Protein AF-0000000084719486 (afdb_homodimer)

Structure (mmCIF, N/CA/C/O backbone):
data_AF-0000000084719486-model_v1
#
loop_
_entity.id
_entity.type
_entity.pdbx_description
1 polymer 'DUF4281 domain-containing protein'
#
loop_
_atom_site.group_PDB
_atom_site.id
_atom_site.type_symbol
_atom_site.label_atom_id
_atom_site.label_alt_id
_atom_site.label_comp_id
_atom_site.label_asym_id
_atom_site.label_entity_id
_atom_site.label_seq_id
_atom_site.pdbx_PDB_ins_code
_atom_site.Cartn_x
_atom_site.Cartn_y
_atom_site.Cartn_z
_atom_site.occupancy
_atom_site.B_iso_or_equiv
_atom_site.auth_seq_id
_atom_site.auth_comp_id
_atom_site.auth_asym_id
_atom_site.auth_atom_id
_atom_site.pdbx_PDB_model_num
ATOM 1 N N . MET A 1 1 ? 9.695 -22.625 11.477 1 81.62 1 MET A N 1
ATOM 2 C CA . MET A 1 1 ? 8.273 -22.297 11.492 1 81.62 1 MET A CA 1
ATOM 3 C C . MET A 1 1 ? 7.691 -22.328 10.086 1 81.62 1 MET A C 1
ATOM 5 O O . MET A 1 1 ? 8.312 -21.828 9.141 1 81.62 1 MET A O 1
ATOM 9 N N . SER A 1 2 ? 6.578 -23 10.023 1 90.75 2 SER A N 1
ATOM 10 C CA . SER A 1 2 ? 5.988 -23.109 8.695 1 90.75 2 SER A CA 1
ATOM 11 C C . SER A 1 2 ? 5.449 -21.766 8.219 1 90.75 2 SER A C 1
ATOM 13 O O . SER A 1 2 ? 5.211 -20.859 9.023 1 90.75 2 SER A O 1
ATOM 15 N N . ASP A 1 3 ? 5.344 -21.578 7.016 1 91.56 3 ASP A N 1
ATOM 16 C CA . ASP A 1 3 ? 4.82 -20.359 6.43 1 91.56 3 ASP A CA 1
ATOM 17 C C . ASP A 1 3 ? 3.391 -20.094 6.891 1 91.56 3 ASP A C 1
ATOM 19 O O . ASP A 1 3 ? 2.992 -18.938 7.07 1 91.56 3 ASP A O 1
ATOM 23 N N . ASP A 1 4 ? 2.67 -21.094 7.137 1 88.44 4 ASP A N 1
ATOM 24 C CA . ASP A 1 4 ? 1.292 -20.938 7.598 1 88.44 4 ASP A CA 1
ATOM 25 C C . ASP A 1 4 ? 1.239 -20.312 8.992 1 88.44 4 ASP A C 1
ATOM 27 O O . ASP A 1 4 ? 0.329 -19.547 9.297 1 88.44 4 ASP A O 1
ATOM 31 N N . VAL A 1 5 ? 2.084 -20.75 9.797 1 89.19 5 VAL A N 1
ATOM 32 C CA . VAL A 1 5 ? 2.137 -20.203 11.148 1 89.19 5 VAL A CA 1
ATOM 33 C C . VAL A 1 5 ? 2.494 -18.719 11.102 1 89.19 5 VAL A C 1
ATOM 35 O O . VAL A 1 5 ? 1.883 -17.906 11.797 1 89.19 5 VAL A O 1
ATOM 38 N N . TRP A 1 6 ? 3.484 -18.344 10.281 1 90.12 6 TRP A N 1
ATOM 39 C CA . TRP A 1 6 ? 3.836 -16.938 10.102 1 90.12 6 TRP A CA 1
ATOM 40 C C . TRP A 1 6 ? 2.627 -16.141 9.641 1 90.12 6 TRP A C 1
ATOM 42 O O . TRP A 1 6 ? 2.373 -15.039 10.156 1 90.12 6 TRP A O 1
ATOM 52 N N . LEU A 1 7 ? 1.919 -16.703 8.734 1 89.75 7 LEU A N 1
ATOM 53 C CA . LEU A 1 7 ? 0.75 -16.016 8.188 1 89.75 7 LEU A CA 1
ATOM 54 C C . LEU A 1 7 ? -0.281 -15.75 9.281 1 89.75 7 LEU A C 1
ATOM 56 O O . LEU A 1 7 ? -0.8 -14.633 9.391 1 89.75 7 LEU A O 1
ATOM 60 N N . ARG A 1 8 ? -0.521 -16.688 10.086 1 89.25 8 ARG A N 1
ATOM 61 C CA . ARG A 1 8 ? -1.51 -16.547 11.148 1 89.25 8 ARG A CA 1
ATOM 62 C C . ARG A 1 8 ? -1.054 -15.523 12.195 1 89.25 8 ARG A C 1
ATOM 64 O O . ARG A 1 8 ? -1.844 -14.695 12.648 1 89.25 8 ARG A O 1
ATOM 71 N N . ILE A 1 9 ? 0.177 -15.562 12.586 1 92 9 ILE A N 1
ATOM 72 C CA . ILE A 1 9 ? 0.725 -14.688 13.617 1 92 9 ILE A CA 1
ATOM 73 C C . ILE A 1 9 ? 0.664 -13.234 13.141 1 92 9 ILE A C 1
ATOM 75 O O . ILE A 1 9 ? 0.322 -12.336 13.914 1 92 9 ILE A O 1
ATOM 79 N N . LEU A 1 10 ? 0.933 -13 11.891 1 92.44 10 LEU A N 1
ATOM 80 C CA . LEU A 1 10 ? 0.968 -11.648 11.359 1 92.44 10 LEU A CA 1
ATOM 81 C C . LEU A 1 10 ? -0.442 -11.141 11.078 1 92.44 10 LEU A C 1
ATOM 83 O O . LEU A 1 10 ? -0.705 -9.938 11.172 1 92.44 10 LEU A O 1
ATOM 87 N N . ASN A 1 11 ? -1.379 -12.047 10.859 1 92.81 11 ASN A N 1
ATOM 88 C CA . ASN A 1 11 ? -2.752 -11.656 10.547 1 92.81 11 ASN A CA 1
ATOM 89 C C . ASN A 1 11 ? -3.475 -11.125 11.781 1 92.81 11 ASN A C 1
ATOM 91 O O . ASN A 1 11 ? -4.281 -10.195 11.68 1 92.81 11 ASN A O 1
ATOM 95 N N . VAL A 1 12 ? -3.17 -11.602 12.852 1 93.88 12 VAL A N 1
ATOM 96 C CA . VAL A 1 12 ? -3.943 -11.328 14.055 1 93.88 12 VAL A CA 1
ATOM 97 C C . VAL A 1 12 ? -3.822 -9.844 14.414 1 93.88 12 VAL A C 1
ATOM 99 O O . VAL A 1 12 ? -4.828 -9.133 14.492 1 93.88 12 VAL A O 1
ATOM 102 N N . PRO A 1 13 ? -2.609 -9.344 14.625 1 95.12 13 PRO A N 1
ATOM 103 C CA . PRO A 1 13 ? -2.551 -7.926 14.984 1 95.12 13 PRO A CA 1
ATOM 104 C C . PRO A 1 13 ? -3.094 -7.016 13.883 1 95.12 13 PRO A C 1
ATOM 106 O O . PRO A 1 13 ? -3.648 -5.953 14.172 1 95.12 13 PRO A O 1
ATOM 109 N N . VAL A 1 14 ? -2.93 -7.359 12.641 1 95.12 14 VAL A N 1
ATOM 110 C CA . VAL A 1 14 ? -3.443 -6.562 11.531 1 95.12 14 VAL A CA 1
ATOM 111 C C . VAL A 1 14 ? -4.969 -6.543 11.57 1 95.12 14 VAL A C 1
ATOM 113 O O . VAL A 1 14 ? -5.586 -5.484 11.406 1 95.12 14 VAL A O 1
ATOM 116 N N . LEU A 1 15 ? -5.594 -7.73 11.867 1 95.38 15 LEU A N 1
ATOM 117 C CA . LEU A 1 15 ? -7.047 -7.812 11.969 1 95.38 15 LEU A CA 1
ATOM 118 C C . LEU A 1 15 ? -7.562 -6.965 13.125 1 95.38 15 LEU A C 1
ATOM 120 O O . LEU A 1 15 ? -8.609 -6.332 13.016 1 95.38 15 LEU A O 1
ATOM 124 N N . LEU A 1 16 ? -6.848 -6.945 14.172 1 96.5 16 LEU A N 1
ATOM 125 C CA . LEU A 1 16 ? -7.219 -6.121 15.32 1 96.5 16 LEU A CA 1
ATOM 126 C C . LEU A 1 16 ? -7.152 -4.637 14.969 1 96.5 16 LEU A C 1
ATOM 128 O O . LEU A 1 16 ? -8.008 -3.855 15.391 1 96.5 16 LEU A O 1
ATOM 132 N N . GLY A 1 17 ? -6.184 -4.254 14.211 1 97.38 17 GLY A N 1
ATOM 133 C CA . GLY A 1 17 ? -6.098 -2.879 13.742 1 97.38 17 GLY A CA 1
ATOM 134 C C . GLY A 1 17 ? -7.262 -2.484 12.852 1 97.38 17 GLY A C 1
ATOM 135 O O . GLY A 1 17 ? -7.82 -1.395 12.992 1 97.38 17 GLY A O 1
ATOM 136 N N . TRP A 1 18 ? -7.594 -3.379 11.953 1 97.94 18 TRP A N 1
ATOM 137 C CA . TRP A 1 18 ? -8.742 -3.121 11.086 1 97.94 18 TRP A CA 1
ATOM 138 C C . TRP A 1 18 ? -10.023 -2.988 11.906 1 97.94 18 TRP A C 1
ATOM 140 O O . TRP A 1 18 ? -10.828 -2.092 11.664 1 97.94 18 TRP A O 1
ATOM 150 N N . ALA A 1 19 ? -10.211 -3.896 12.844 1 98.06 19 ALA A N 1
ATOM 151 C CA . ALA A 1 19 ? -11.398 -3.854 13.703 1 98.06 19 ALA A CA 1
ATOM 152 C C . ALA A 1 19 ? -11.461 -2.541 14.477 1 98.06 19 ALA A C 1
ATOM 154 O O . ALA A 1 19 ? -12.531 -1.935 14.594 1 98.06 19 ALA A O 1
ATOM 155 N N . ALA A 1 20 ? -10.359 -2.121 14.992 1 98.12 20 ALA A N 1
ATOM 156 C CA . ALA A 1 20 ? -10.305 -0.856 15.719 1 98.12 20 ALA A CA 1
ATOM 157 C C . ALA A 1 20 ? -10.695 0.312 14.82 1 98.12 20 ALA A C 1
ATOM 159 O O . ALA A 1 20 ? -11.453 1.193 15.227 1 98.12 20 ALA A O 1
ATOM 160 N N . MET A 1 21 ? -10.219 0.324 13.633 1 98.38 21 MET A N 1
ATOM 161 C CA . MET A 1 21 ? -10.492 1.41 12.695 1 98.38 21 MET A CA 1
ATOM 162 C C . MET A 1 21 ? -11.969 1.429 12.297 1 98.38 21 MET A C 1
ATOM 164 O O . MET A 1 21 ? -12.555 2.498 12.117 1 98.38 21 MET A O 1
ATOM 168 N N . VAL A 1 22 ? -12.531 0.228 12.164 1 98.44 22 VAL A N 1
ATOM 169 C CA . VAL A 1 22 ? -13.906 0.117 11.695 1 98.44 22 VAL A CA 1
ATOM 170 C C . VAL A 1 22 ? -14.875 0.417 12.836 1 98.44 22 VAL A C 1
ATOM 172 O O . VAL A 1 22 ? -15.828 1.179 12.672 1 98.44 22 VAL A O 1
ATOM 175 N N . PHE A 1 23 ? -14.609 -0.077 14.055 1 98.19 23 PHE A N 1
ATOM 176 C CA . PHE A 1 23 ? -15.617 -0.062 15.109 1 98.19 23 PHE A CA 1
ATOM 177 C C . PHE A 1 23 ? -15.352 1.068 16.094 1 98.19 23 PHE A C 1
ATOM 179 O O . PHE A 1 23 ? -16.266 1.532 16.781 1 98.19 23 PHE A O 1
ATOM 186 N N . ALA A 1 24 ? -14.133 1.498 16.234 1 97.31 24 ALA A N 1
ATOM 187 C CA . ALA A 1 24 ? -13.758 2.506 17.234 1 97.31 24 ALA A CA 1
ATOM 188 C C . ALA A 1 24 ? -12.711 3.461 16.672 1 97.31 24 ALA A C 1
ATOM 190 O O . ALA A 1 24 ? -11.602 3.553 17.188 1 97.31 24 ALA A O 1
ATOM 191 N N . PRO A 1 25 ? -13.094 4.238 15.68 1 95.88 25 PRO A N 1
ATOM 192 C CA . PRO A 1 25 ? -12.141 4.984 14.852 1 95.88 25 PRO A CA 1
ATOM 193 C C . PRO A 1 25 ? -11.477 6.129 15.609 1 95.88 25 PRO A C 1
ATOM 195 O O . PRO A 1 25 ? -10.461 6.66 15.164 1 95.88 25 PRO A O 1
ATOM 198 N N . ARG A 1 26 ? -11.953 6.48 16.797 1 95.44 26 ARG A N 1
ATOM 199 C CA . ARG A 1 26 ? -11.414 7.668 17.453 1 95.44 26 ARG A CA 1
ATOM 200 C C . ARG A 1 26 ? -10.805 7.312 18.797 1 95.44 26 ARG A C 1
ATOM 202 O O . ARG A 1 26 ? -10.43 8.203 19.562 1 95.44 26 ARG A O 1
ATOM 209 N N . THR A 1 27 ? -10.734 6.055 19.078 1 96.06 27 THR A N 1
ATOM 210 C CA . THR A 1 27 ? -10.195 5.629 20.359 1 96.06 27 THR A CA 1
ATOM 211 C C . THR A 1 27 ? -8.672 5.73 20.375 1 96.06 27 THR A C 1
ATOM 213 O O . THR A 1 27 ? -8.047 5.867 19.328 1 96.06 27 THR A O 1
ATOM 216 N N . ARG A 1 28 ? -8.125 5.637 21.531 1 96.25 28 ARG A N 1
ATOM 217 C CA . ARG A 1 28 ? -6.684 5.684 21.719 1 96.25 28 ARG A CA 1
ATOM 218 C C . ARG A 1 28 ? -6.004 4.496 21.047 1 96.25 28 ARG A C 1
ATOM 220 O O . ARG A 1 28 ? -4.883 4.613 20.547 1 96.25 28 ARG A O 1
ATOM 227 N N . VAL A 1 29 ? -6.637 3.443 21.094 1 95.06 29 VAL A N 1
ATOM 228 C CA . VAL A 1 29 ? -6.09 2.238 20.484 1 95.06 29 VAL A CA 1
ATOM 229 C C . VAL A 1 29 ? -5.941 2.447 18.984 1 95.06 29 VAL A C 1
ATOM 231 O O . VAL A 1 29 ? -4.906 2.117 18.391 1 95.06 29 VAL A O 1
ATOM 234 N N . THR A 1 30 ? -6.961 2.953 18.359 1 95.69 30 THR A N 1
ATOM 235 C CA . THR A 1 30 ? -6.91 3.217 16.922 1 95.69 30 THR A CA 1
ATOM 236 C C . THR A 1 30 ? -5.84 4.258 16.609 1 95.69 30 THR A C 1
ATOM 238 O O . THR A 1 30 ? -5.094 4.109 15.633 1 95.69 30 THR A O 1
ATOM 241 N N . ARG A 1 31 ? -5.773 5.25 17.453 1 94.81 31 ARG A N 1
ATOM 242 C CA . ARG A 1 31 ? -4.734 6.254 17.266 1 94.81 31 ARG A CA 1
ATOM 243 C C . ARG A 1 31 ? -3.346 5.629 17.344 1 94.81 31 ARG A C 1
ATOM 245 O O . ARG A 1 31 ? -2.449 5.992 16.578 1 94.81 31 ARG A O 1
ATOM 252 N N . TRP A 1 32 ? -3.201 4.785 18.25 1 94.25 32 TRP A N 1
ATOM 253 C CA . TRP A 1 32 ? -1.925 4.086 18.344 1 94.25 32 TRP A CA 1
ATOM 254 C C . TRP A 1 32 ? -1.629 3.314 17.062 1 94.25 32 TRP A C 1
ATOM 256 O O . TRP A 1 32 ? -0.513 3.371 16.547 1 94.25 32 TRP A O 1
ATOM 266 N N . TYR A 1 33 ? -2.539 2.547 16.5 1 92.38 33 TYR A N 1
ATOM 267 C CA . TYR A 1 33 ? -2.371 1.802 15.25 1 92.38 33 TYR A CA 1
ATOM 268 C C . TYR A 1 33 ? -2.047 2.738 14.094 1 92.38 33 TYR A C 1
ATOM 270 O O . TYR A 1 33 ? -1.276 2.385 13.195 1 92.38 33 TYR A O 1
ATOM 278 N N . LEU A 1 34 ? -2.629 3.93 14.141 1 92.38 34 LEU A N 1
ATOM 279 C CA . LEU A 1 34 ? -2.449 4.887 13.055 1 92.38 34 LEU A CA 1
ATOM 280 C C . LEU A 1 34 ? -1.053 5.496 13.094 1 92.38 34 LEU A C 1
ATOM 282 O O . LEU A 1 34 ? -0.492 5.844 12.055 1 92.38 34 LEU A O 1
ATOM 286 N N . GLU A 1 35 ? -0.489 5.523 14.258 1 90.62 35 GLU A N 1
ATOM 287 C CA . GLU A 1 35 ? 0.733 6.309 14.406 1 90.62 35 GLU A CA 1
ATOM 288 C C . GLU A 1 35 ? 1.943 5.406 14.641 1 90.62 35 GLU A C 1
ATOM 290 O O . GLU A 1 35 ? 3.082 5.816 14.414 1 90.62 35 GLU A O 1
ATOM 295 N N . SER A 1 36 ? 1.688 4.234 15.055 1 91.06 36 SER A N 1
ATOM 296 C CA . SER A 1 36 ? 2.783 3.357 15.453 1 91.06 36 SER A CA 1
ATOM 297 C C . SER A 1 36 ? 3.449 2.719 14.242 1 91.06 36 SER A C 1
ATOM 299 O O . SER A 1 36 ? 2.771 2.32 13.289 1 91.06 36 SER A O 1
ATOM 301 N N . ASP A 1 37 ? 4.758 2.537 14.289 1 90.81 37 ASP A N 1
ATOM 302 C CA . ASP A 1 37 ? 5.496 1.843 13.234 1 90.81 37 ASP A CA 1
ATOM 303 C C . ASP A 1 37 ? 5.785 0.397 13.625 1 90.81 37 ASP A C 1
ATOM 305 O O . ASP A 1 37 ? 6.445 -0.334 12.891 1 90.81 37 ASP A O 1
ATOM 309 N N . VAL A 1 38 ? 5.273 -0.03 14.664 1 91.62 38 VAL A N 1
ATOM 310 C CA . VAL A 1 38 ? 5.605 -1.348 15.195 1 91.62 38 VAL A CA 1
ATOM 311 C C . VAL A 1 38 ? 5.145 -2.43 14.227 1 91.62 38 VAL A C 1
ATOM 313 O O . VAL A 1 38 ? 5.93 -3.295 13.828 1 91.62 38 VAL A O 1
ATOM 316 N N . LEU A 1 39 ? 3.916 -2.371 13.82 1 91.94 39 LEU A N 1
ATOM 317 C CA . LEU A 1 39 ? 3.361 -3.414 12.961 1 91.94 39 LEU A CA 1
ATOM 318 C C . LEU A 1 39 ? 4.059 -3.432 11.602 1 91.94 39 LEU A C 1
ATOM 320 O O . LEU A 1 39 ? 4.535 -4.477 11.164 1 91.94 39 LEU A O 1
ATOM 324 N N . PRO A 1 40 ? 4.188 -2.277 10.953 1 89.88 40 PRO A N 1
ATOM 325 C CA . PRO A 1 40 ? 4.922 -2.27 9.68 1 89.88 40 PRO A CA 1
ATOM 326 C C . PRO A 1 40 ? 6.363 -2.75 9.828 1 89.88 40 PRO A C 1
ATOM 328 O O . PRO A 1 40 ? 6.895 -3.402 8.93 1 89.88 40 PRO A O 1
ATOM 331 N N . LEU A 1 41 ? 6.996 -2.479 10.93 1 92.75 41 LEU A N 1
ATOM 332 C CA . LEU A 1 41 ? 8.375 -2.896 11.148 1 92.75 41 LEU A CA 1
ATOM 333 C C . LEU A 1 41 ? 8.469 -4.41 11.305 1 92.75 41 LEU A C 1
ATOM 335 O O . LEU A 1 41 ? 9.359 -5.047 10.742 1 92.75 41 LEU A O 1
ATOM 339 N N . VAL A 1 42 ? 7.59 -4.973 12.055 1 95.31 42 VAL A N 1
ATOM 340 C CA . VAL A 1 42 ? 7.582 -6.414 12.281 1 95.31 42 VAL A CA 1
ATOM 341 C C . VAL A 1 42 ? 7.297 -7.141 10.969 1 95.31 42 VAL A C 1
ATOM 343 O O . VAL A 1 42 ? 8.039 -8.047 10.578 1 95.31 42 VAL A O 1
ATOM 346 N N . ILE A 1 43 ? 6.262 -6.703 10.281 1 95.62 43 ILE A N 1
ATOM 347 C CA . ILE A 1 43 ? 5.891 -7.344 9.023 1 95.62 43 ILE A CA 1
ATOM 348 C C . ILE A 1 43 ? 7 -7.145 7.992 1 95.62 43 ILE A C 1
ATOM 350 O O . ILE A 1 43 ? 7.375 -8.086 7.289 1 95.62 43 ILE A O 1
ATOM 354 N N . GLY A 1 44 ? 7.551 -5.941 7.949 1 96.31 44 GLY A N 1
ATOM 355 C CA . GLY A 1 44 ? 8.664 -5.668 7.059 1 96.31 44 GLY A CA 1
ATOM 356 C C . GLY A 1 44 ? 9.883 -6.531 7.34 1 96.31 44 GLY A C 1
ATOM 357 O O . GLY A 1 44 ? 10.578 -6.957 6.418 1 96.31 44 GLY A O 1
ATOM 358 N N . GLY A 1 45 ? 10.172 -6.785 8.609 1 96.94 45 GLY A N 1
ATOM 359 C CA . GLY A 1 45 ? 11.273 -7.656 8.984 1 96.94 45 GLY A CA 1
ATOM 360 C C . GLY A 1 45 ? 11.102 -9.086 8.5 1 96.94 45 GLY A C 1
ATOM 361 O O . GLY A 1 45 ? 12.023 -9.672 7.938 1 96.94 45 GLY A O 1
ATOM 362 N N . VAL A 1 46 ? 9.945 -9.648 8.727 1 96.44 46 VAL A N 1
ATOM 363 C CA . VAL A 1 46 ? 9.664 -11.008 8.281 1 96.44 46 VAL A CA 1
ATOM 364 C C . VAL A 1 46 ? 9.711 -11.07 6.758 1 96.44 46 VAL A C 1
ATOM 366 O O . VAL A 1 46 ? 10.258 -12.023 6.191 1 96.44 46 VAL A O 1
ATOM 369 N N . TYR A 1 47 ? 9.133 -10.117 6.09 1 97.62 47 TYR A N 1
ATOM 370 C CA . TYR A 1 47 ? 9.172 -10.023 4.637 1 97.62 47 TYR A CA 1
ATOM 371 C C . TYR A 1 47 ? 10.602 -10.055 4.121 1 97.62 47 TYR A C 1
ATOM 373 O O . TYR A 1 47 ? 10.938 -10.836 3.229 1 97.62 47 TYR A O 1
ATOM 381 N N . LEU A 1 48 ? 11.406 -9.227 4.711 1 96.75 48 LEU A N 1
ATOM 382 C CA . LEU A 1 48 ? 12.797 -9.141 4.281 1 96.75 48 LEU A CA 1
ATOM 383 C C . LEU A 1 48 ? 13.516 -10.469 4.512 1 96.75 48 LEU A C 1
ATOM 385 O O . LEU A 1 48 ? 14.305 -10.898 3.672 1 96.75 48 LEU A O 1
ATOM 389 N N . LEU A 1 49 ? 13.266 -11.086 5.609 1 96.06 49 LEU A N 1
ATOM 390 C CA . LEU A 1 49 ? 13.883 -12.375 5.918 1 96.06 49 LEU A CA 1
ATOM 391 C C . LEU A 1 49 ? 13.516 -13.414 4.863 1 96.06 49 LEU A C 1
ATOM 393 O O . LEU A 1 49 ? 14.336 -14.273 4.527 1 96.06 49 LEU A O 1
ATOM 397 N N . LYS A 1 50 ? 12.297 -13.344 4.379 1 96.31 50 LYS A N 1
ATOM 398 C CA . LYS A 1 50 ? 11.844 -14.32 3.398 1 96.31 50 LYS A CA 1
ATOM 399 C C . LYS A 1 50 ? 12.383 -14 2.008 1 96.31 50 LYS A C 1
ATOM 401 O O . LYS A 1 50 ? 12.688 -14.906 1.231 1 96.31 50 LYS A O 1
ATOM 406 N N . VAL A 1 51 ? 12.539 -12.781 1.668 1 95.56 51 VAL A N 1
ATOM 407 C CA . VAL A 1 51 ? 12.883 -12.344 0.318 1 95.56 51 VAL A CA 1
ATOM 408 C C . VAL A 1 51 ? 14.398 -12.312 0.153 1 95.56 51 VAL A C 1
ATOM 410 O O . VAL A 1 51 ? 14.922 -12.594 -0.929 1 95.56 51 VAL A O 1
ATOM 413 N N . ALA A 1 52 ? 15.109 -12.078 1.175 1 94.69 52 ALA A N 1
ATOM 414 C CA . ALA A 1 52 ? 16.547 -11.797 1.146 1 94.69 52 ALA A CA 1
ATOM 415 C C . ALA A 1 52 ? 17.312 -12.938 0.484 1 94.69 52 ALA A C 1
ATOM 417 O O . ALA A 1 52 ? 18.188 -12.703 -0.361 1 94.69 52 ALA A O 1
ATOM 418 N N . PRO A 1 53 ? 17 -14.172 0.73 1 94.38 53 PRO A N 1
ATOM 419 C CA . PRO A 1 53 ? 17.766 -15.266 0.125 1 94.38 53 PRO A CA 1
ATOM 420 C C . PRO A 1 53 ? 17.594 -15.328 -1.393 1 94.38 53 PRO A C 1
ATOM 422 O O . PRO A 1 53 ? 18.406 -15.953 -2.076 1 94.38 53 PRO A O 1
ATOM 425 N N . HIS A 1 54 ? 16.609 -14.656 -1.931 1 92.5 54 HIS A N 1
ATOM 426 C CA . HIS A 1 54 ? 16.297 -14.789 -3.35 1 92.5 54 HIS A CA 1
ATOM 427 C C . HIS A 1 54 ? 16.625 -13.516 -4.109 1 92.5 54 HIS A C 1
ATOM 429 O O . HIS A 1 54 ? 16.438 -13.438 -5.324 1 92.5 54 HIS A O 1
ATOM 435 N N . LEU A 1 55 ? 17.109 -12.5 -3.516 1 88.44 55 LEU A N 1
ATOM 436 C CA . LEU A 1 55 ? 17.297 -11.156 -4.066 1 88.44 55 LEU A CA 1
ATOM 437 C C . LEU A 1 55 ? 18.188 -11.203 -5.305 1 88.44 55 LEU A C 1
ATOM 439 O O . LEU A 1 55 ? 17.859 -10.594 -6.328 1 88.44 55 LEU A O 1
ATOM 443 N N . PRO A 1 56 ? 19.281 -11.852 -5.406 1 82.12 56 PRO A N 1
ATOM 444 C CA . PRO A 1 56 ? 20.125 -11.875 -6.602 1 82.12 56 PRO A CA 1
ATOM 445 C C . PRO A 1 56 ? 19.375 -12.359 -7.844 1 82.12 56 PRO A C 1
ATOM 447 O O . PRO A 1 56 ? 19.531 -11.789 -8.93 1 82.12 56 PRO A O 1
ATOM 450 N N . GLY A 1 57 ? 18.516 -13.297 -7.727 1 77.75 57 GLY A N 1
ATOM 451 C CA . GLY A 1 57 ? 17.734 -13.82 -8.836 1 77.75 57 GLY A CA 1
ATOM 452 C C . 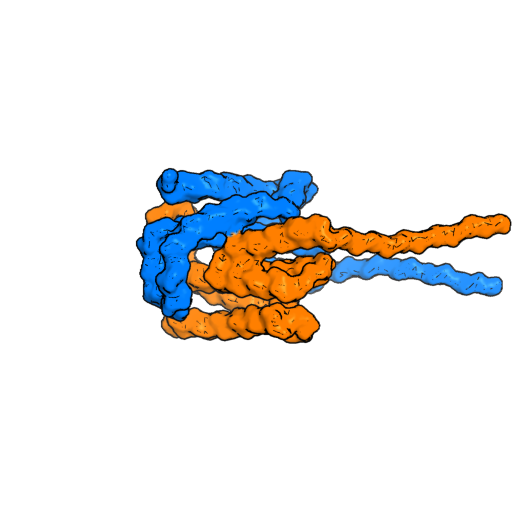GLY A 1 57 ? 16.578 -12.922 -9.227 1 77.75 57 GLY A C 1
ATOM 453 O O . GLY A 1 57 ? 16.203 -12.852 -10.398 1 77.75 57 GLY A O 1
ATOM 454 N N . LEU A 1 58 ? 16 -12.195 -8.266 1 77.75 58 LEU A N 1
ATOM 455 C CA . LEU A 1 58 ? 14.82 -11.375 -8.477 1 77.75 58 LEU A CA 1
ATOM 456 C C . LEU A 1 58 ? 15.172 -10.102 -9.234 1 77.75 58 LEU A C 1
ATOM 458 O O . LEU A 1 58 ? 14.383 -9.617 -10.055 1 77.75 58 LEU A O 1
ATOM 462 N N . LEU A 1 59 ? 16.25 -9.57 -9.055 1 71.38 59 LEU A N 1
ATOM 463 C CA . LEU A 1 59 ? 16.656 -8.305 -9.656 1 71.38 59 LEU A CA 1
ATOM 464 C C . LEU A 1 59 ? 16.891 -8.461 -11.156 1 71.38 59 LEU A C 1
ATOM 466 O O . LEU A 1 59 ? 16.828 -7.488 -11.906 1 71.38 59 LEU A O 1
ATOM 470 N N . SER A 1 60 ? 17 -9.602 -11.641 1 64.38 60 SER A N 1
ATOM 471 C CA . SER A 1 60 ? 17.312 -9.844 -13.039 1 64.38 60 SER A CA 1
ATOM 472 C C . SER A 1 60 ? 16.047 -10.07 -13.859 1 64.38 60 SER A C 1
ATOM 474 O O . SER A 1 60 ? 16.062 -9.969 -15.086 1 64.38 60 SER A O 1
ATOM 476 N N . GLN A 1 61 ? 14.867 -10.359 -13.273 1 60.25 61 GLN A N 1
ATOM 477 C CA . GLN A 1 61 ? 13.727 -10.812 -14.062 1 60.25 61 GLN A CA 1
ATOM 478 C C . GLN A 1 61 ? 12.414 -10.32 -13.469 1 60.25 61 GLN A C 1
ATOM 480 O O . GLN A 1 61 ? 11.734 -11.062 -12.758 1 60.25 61 GLN A O 1
ATOM 485 N N . PHE A 1 62 ? 12.07 -9.047 -13.531 1 60.5 62 PHE A N 1
ATOM 486 C CA . PHE A 1 62 ? 10.812 -8.859 -12.805 1 60.5 62 PHE A CA 1
ATOM 487 C C . PHE A 1 62 ? 9.789 -8.148 -13.672 1 60.5 62 PHE A C 1
ATOM 489 O O . PHE A 1 62 ? 8.773 -7.664 -13.172 1 60.5 62 PHE A O 1
ATOM 496 N N . ASP A 1 63 ? 9.93 -8.391 -14.977 1 66.88 63 ASP A N 1
ATOM 497 C CA . ASP A 1 63 ? 9.094 -7.41 -15.664 1 66.88 63 ASP A CA 1
ATOM 498 C C . ASP A 1 63 ? 8.023 -8.102 -16.5 1 66.88 63 ASP A C 1
ATOM 500 O O . ASP A 1 63 ? 7.234 -7.434 -17.188 1 66.88 63 ASP A O 1
ATOM 504 N N . THR A 1 64 ? 8.078 -9.445 -16.406 1 79.12 64 THR A N 1
ATOM 505 C CA . THR A 1 64 ? 7.039 -10.148 -17.156 1 79.12 64 THR A CA 1
ATOM 506 C C . THR A 1 64 ? 6.203 -11.023 -16.234 1 79.12 64 THR A C 1
ATOM 508 O O . THR A 1 64 ? 6.629 -11.344 -15.117 1 79.12 64 THR A O 1
ATOM 511 N N . LEU A 1 65 ? 5.051 -11.398 -16.766 1 84.5 65 LEU A N 1
ATOM 512 C CA . LEU A 1 65 ? 4.148 -12.188 -15.938 1 84.5 65 LEU A CA 1
ATOM 513 C C . LEU A 1 65 ? 4.73 -13.57 -15.664 1 84.5 65 LEU A C 1
ATOM 515 O O . LEU A 1 65 ? 4.656 -14.07 -14.539 1 84.5 65 LEU A O 1
ATOM 519 N N . PRO A 1 66 ? 5.375 -14.242 -16.656 1 85.44 66 PRO A N 1
ATOM 520 C CA . PRO A 1 66 ? 6.008 -15.531 -16.344 1 85.44 66 PRO A CA 1
ATOM 521 C C . PRO A 1 66 ? 7.113 -15.414 -15.305 1 85.44 66 PRO A C 1
ATOM 523 O O . PRO A 1 66 ? 7.266 -16.297 -14.461 1 85.44 66 PRO A O 1
ATOM 526 N N . HIS A 1 67 ? 7.855 -14.328 -15.297 1 84.62 67 HIS A N 1
ATOM 527 C CA . HIS A 1 67 ? 8.883 -14.094 -14.297 1 84.62 67 HIS A CA 1
ATOM 528 C C . HIS A 1 67 ? 8.273 -13.93 -12.906 1 84.62 67 HIS A C 1
ATOM 530 O O . HIS A 1 67 ? 8.805 -14.461 -11.922 1 84.62 67 HIS A O 1
ATOM 536 N N . ILE A 1 68 ? 7.203 -13.266 -12.852 1 85.06 68 ILE A N 1
ATOM 537 C CA . ILE A 1 68 ? 6.496 -13.031 -11.594 1 85.06 68 ILE A CA 1
ATOM 538 C C . ILE A 1 68 ? 5.961 -14.359 -11.062 1 85.06 68 ILE A C 1
ATOM 540 O O . ILE A 1 68 ? 6.125 -14.672 -9.875 1 85.06 68 ILE A O 1
ATOM 544 N N . GLU A 1 69 ? 5.367 -15.055 -11.914 1 88.88 69 GLU A N 1
ATOM 545 C CA . GLU A 1 69 ? 4.82 -16.359 -11.523 1 88.88 69 GLU A CA 1
ATOM 546 C C . GLU A 1 69 ? 5.918 -17.281 -11 1 88.88 69 GLU A C 1
ATOM 548 O O . GLU A 1 69 ? 5.738 -17.953 -9.984 1 88.88 69 GLU A O 1
ATOM 553 N N . ALA A 1 70 ? 7.051 -17.359 -11.672 1 88.88 70 ALA A N 1
ATOM 554 C CA . ALA A 1 70 ? 8.18 -18.188 -11.266 1 88.88 70 ALA A CA 1
ATOM 555 C C . ALA A 1 70 ? 8.734 -17.75 -9.914 1 88.88 70 ALA A C 1
ATOM 557 O O . ALA A 1 70 ? 9.086 -18.578 -9.078 1 88.88 70 ALA A O 1
ATOM 558 N N . ALA A 1 71 ? 8.805 -16.453 -9.727 1 88.31 71 ALA A N 1
ATOM 559 C CA . ALA A 1 71 ? 9.305 -15.914 -8.461 1 88.31 71 ALA A CA 1
ATOM 560 C C . ALA A 1 71 ? 8.406 -16.328 -7.297 1 88.31 71 ALA A C 1
ATOM 562 O O . ALA A 1 71 ? 8.898 -16.672 -6.219 1 88.31 71 ALA A O 1
ATOM 563 N N . LEU A 1 72 ? 7.098 -16.344 -7.535 1 90.06 72 LEU A N 1
ATOM 564 C CA . LEU A 1 72 ? 6.141 -16.656 -6.477 1 90.06 72 LEU A CA 1
ATOM 565 C C . LEU A 1 72 ? 6.211 -18.125 -6.09 1 90.06 72 LEU A C 1
ATOM 567 O O . LEU A 1 72 ? 5.734 -18.516 -5.02 1 90.06 72 LEU A O 1
ATOM 571 N N . ARG A 1 73 ? 6.848 -18.906 -6.926 1 90.5 73 ARG A N 1
ATOM 572 C CA . ARG A 1 73 ? 6.938 -20.328 -6.668 1 90.5 73 ARG A CA 1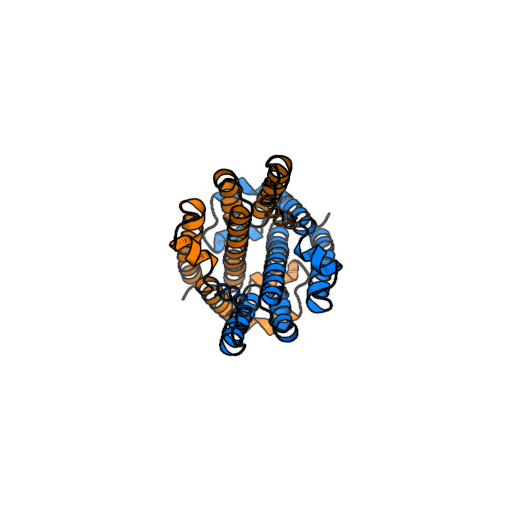
ATOM 573 C C . ARG A 1 73 ? 8.195 -20.672 -5.879 1 90.5 73 ARG A C 1
ATOM 575 O O . ARG A 1 73 ? 8.352 -21.797 -5.398 1 90.5 73 ARG A O 1
ATOM 582 N N . MET A 1 74 ? 9.016 -19.766 -5.695 1 91.75 74 MET A N 1
ATOM 583 C CA . MET A 1 74 ? 10.211 -19.984 -4.887 1 91.75 74 MET A CA 1
ATOM 584 C C . MET A 1 74 ? 9.844 -20.156 -3.416 1 91.75 74 MET A C 1
ATOM 586 O O . MET A 1 74 ? 8.812 -19.656 -2.967 1 91.75 74 MET A O 1
ATOM 590 N N . PRO A 1 75 ? 10.711 -20.875 -2.701 1 92.94 75 PRO A N 1
ATOM 591 C CA . PRO A 1 75 ? 10.398 -21.156 -1.3 1 92.94 75 PRO A CA 1
ATOM 592 C C . PRO A 1 75 ? 10.172 -19.875 -0.482 1 92.94 75 PRO A C 1
ATOM 594 O O . PRO A 1 75 ? 11.031 -19 -0.456 1 92.94 75 PRO A O 1
ATOM 597 N N . GLY A 1 76 ? 8.992 -19.781 0.119 1 94.69 76 GLY A N 1
ATOM 598 C CA . GLY A 1 76 ? 8.695 -18.688 1.03 1 94.69 76 GLY A CA 1
ATOM 599 C C . GLY A 1 76 ? 8.172 -17.453 0.325 1 94.69 76 GLY A C 1
ATOM 600 O O . GLY A 1 76 ? 7.691 -16.516 0.972 1 94.69 76 GLY A O 1
ATOM 601 N N . MET A 1 77 ? 8.164 -17.438 -0.919 1 94.25 77 MET A N 1
ATOM 602 C CA . MET A 1 77 ? 7.891 -16.203 -1.646 1 94.25 77 MET A CA 1
ATOM 603 C C . MET A 1 77 ? 6.387 -15.953 -1.766 1 94.25 77 MET A C 1
ATOM 605 O O . MET A 1 77 ? 5.945 -14.805 -1.86 1 94.25 77 MET A O 1
ATOM 609 N N . LEU A 1 78 ? 5.641 -17.016 -1.793 1 93.94 78 LEU A N 1
ATOM 610 C CA . LEU A 1 78 ? 4.195 -16.812 -1.769 1 93.94 78 LEU A CA 1
ATOM 611 C C . LEU A 1 78 ? 3.764 -16.125 -0.48 1 93.94 78 LEU A C 1
ATOM 613 O O . LEU A 1 78 ? 2.945 -15.195 -0.509 1 93.94 78 LEU A O 1
ATOM 617 N N . LEU A 1 79 ? 4.27 -16.578 0.608 1 94.06 79 LEU A N 1
ATOM 618 C CA . LEU A 1 79 ? 4.008 -15.906 1.878 1 94.06 79 LEU A CA 1
ATOM 619 C C . LEU A 1 79 ? 4.48 -14.461 1.836 1 94.06 79 LEU A C 1
ATOM 621 O O . LEU A 1 79 ? 3.76 -13.555 2.268 1 94.06 79 LEU A O 1
ATOM 625 N N . ALA A 1 80 ? 5.664 -14.227 1.353 1 95.62 80 ALA A N 1
ATOM 626 C CA . ALA A 1 80 ? 6.215 -12.875 1.258 1 95.62 80 ALA A CA 1
ATOM 627 C C . ALA A 1 80 ? 5.293 -11.961 0.454 1 95.62 80 ALA A C 1
ATOM 629 O O . ALA A 1 80 ? 5.031 -10.828 0.852 1 95.62 80 ALA A O 1
ATOM 630 N N . GLY A 1 81 ? 4.863 -12.484 -0.646 1 94.62 81 GLY A N 1
ATOM 631 C CA . GLY A 1 81 ? 3.918 -11.719 -1.445 1 94.62 81 GLY A CA 1
ATOM 632 C C . GLY A 1 81 ? 2.65 -11.359 -0.693 1 94.62 81 GLY A C 1
ATOM 633 O O . GLY A 1 81 ? 2.146 -10.242 -0.814 1 94.62 81 GLY A O 1
ATOM 634 N N . TRP A 1 82 ? 2.152 -12.32 -0.011 1 93.88 82 TRP A N 1
ATOM 635 C CA . TRP A 1 82 ? 0.91 -12.094 0.72 1 93.88 82 TRP A CA 1
ATOM 636 C C . TRP A 1 82 ? 1.12 -11.102 1.855 1 93.88 82 TRP A C 1
ATOM 638 O O . TRP A 1 82 ? 0.3 -10.203 2.062 1 93.88 82 TRP A O 1
ATOM 648 N N . ILE A 1 83 ? 2.129 -11.234 2.604 1 95.12 83 ILE A N 1
ATOM 649 C CA . ILE A 1 83 ? 2.301 -10.328 3.734 1 95.12 83 ILE A CA 1
ATOM 650 C C . ILE A 1 83 ? 2.666 -8.938 3.23 1 95.12 83 ILE A C 1
ATOM 652 O O . ILE A 1 83 ? 2.436 -7.938 3.918 1 95.12 83 ILE A O 1
ATOM 656 N N . HIS A 1 84 ? 3.283 -8.852 2.041 1 96.56 84 HIS A N 1
ATOM 657 C CA . HIS A 1 84 ? 3.414 -7.562 1.368 1 96.56 84 HIS A CA 1
ATOM 658 C C . HIS A 1 84 ? 2.062 -6.875 1.226 1 96.56 84 HIS A C 1
ATOM 660 O O . HIS A 1 84 ? 1.922 -5.695 1.563 1 96.56 84 HIS A O 1
ATOM 666 N N . TYR A 1 85 ? 1.068 -7.59 0.731 1 95.62 85 TYR A N 1
ATOM 667 C CA . TYR A 1 85 ? -0.291 -7.066 0.639 1 95.62 85 TYR A CA 1
ATOM 668 C C . TYR A 1 85 ? -0.799 -6.625 2.006 1 95.62 85 TYR A C 1
ATOM 670 O O . TYR A 1 85 ? -1.33 -5.523 2.15 1 95.62 85 TYR A O 1
ATOM 678 N N . LEU A 1 86 ? -0.643 -7.547 2.945 1 94.5 86 LEU A N 1
ATOM 679 C CA . LEU A 1 86 ? -1.13 -7.316 4.301 1 94.5 86 LEU A CA 1
ATOM 680 C C . LEU A 1 86 ? -0.583 -6.008 4.859 1 94.5 86 LEU A C 1
ATOM 682 O O . LEU A 1 86 ? -1.334 -5.203 5.418 1 94.5 86 LEU A O 1
ATOM 686 N N . ALA A 1 87 ? 0.654 -5.777 4.723 1 96.31 87 ALA A N 1
ATOM 687 C CA . ALA A 1 87 ? 1.33 -4.598 5.258 1 96.31 87 ALA A CA 1
ATOM 688 C C . ALA A 1 87 ? 0.847 -3.328 4.562 1 96.31 87 ALA A C 1
ATOM 690 O O . ALA A 1 87 ? 0.445 -2.367 5.219 1 96.31 87 ALA A O 1
ATOM 691 N N . PHE A 1 88 ? 0.828 -3.344 3.268 1 97.88 88 PHE A N 1
ATOM 692 C CA . PHE A 1 88 ? 0.572 -2.092 2.564 1 97.88 88 PHE A CA 1
ATOM 693 C C . PHE A 1 88 ? -0.925 -1.824 2.465 1 97.88 88 PHE A C 1
ATOM 695 O O . PHE A 1 88 ? -1.354 -0.668 2.451 1 97.88 88 PHE A O 1
ATOM 702 N N . ASP A 1 89 ? -1.744 -2.877 2.477 1 97.19 89 ASP A N 1
ATOM 703 C CA . ASP A 1 89 ? -3.178 -2.645 2.617 1 97.19 89 ASP A CA 1
ATOM 704 C C . ASP A 1 89 ? -3.492 -1.918 3.924 1 97.19 89 ASP A C 1
ATOM 706 O O . ASP A 1 89 ? -4.297 -0.984 3.943 1 97.19 89 ASP A O 1
ATOM 710 N N . PHE A 1 90 ? -2.879 -2.385 4.938 1 97.56 90 PHE A N 1
ATOM 711 C CA . PHE A 1 90 ? -3.117 -1.791 6.25 1 97.56 90 PHE A CA 1
ATOM 712 C C . PHE A 1 90 ? -2.645 -0.343 6.281 1 97.56 90 PHE A C 1
ATOM 714 O O . PHE A 1 90 ? -3.344 0.533 6.793 1 97.56 90 PHE A O 1
ATOM 721 N N . LEU A 1 91 ? -1.486 -0.041 5.773 1 97.38 91 LEU A N 1
ATOM 722 C CA . LEU A 1 91 ? -0.956 1.317 5.75 1 97.38 91 LEU A CA 1
ATOM 723 C C . LEU A 1 91 ? -1.87 2.244 4.953 1 97.38 91 LEU A C 1
ATOM 725 O O . LEU A 1 91 ? -2.133 3.373 5.371 1 97.38 91 LEU A O 1
ATOM 729 N N . VAL A 1 92 ? -2.355 1.758 3.838 1 97.44 92 VAL A N 1
ATOM 730 C CA . VAL A 1 92 ? -3.262 2.572 3.035 1 97.44 92 VAL A CA 1
ATOM 731 C C . VAL A 1 92 ? -4.582 2.764 3.779 1 97.44 92 VAL A C 1
ATOM 733 O O . VAL A 1 92 ? -5.18 3.842 3.73 1 97.44 92 VAL A O 1
ATOM 736 N N . GLY A 1 93 ? -5.023 1.697 4.469 1 98.06 93 GLY A N 1
ATOM 737 C CA . GLY A 1 93 ? -6.199 1.844 5.316 1 98.06 93 GLY A CA 1
ATOM 738 C C . GLY A 1 93 ? -6.047 2.93 6.363 1 98.06 93 GLY A C 1
ATOM 739 O O . GLY A 1 93 ? -6.977 3.699 6.609 1 98.06 93 GLY A O 1
ATOM 740 N N . ARG A 1 94 ? -4.906 3.023 6.938 1 97.38 94 ARG A N 1
ATOM 741 C CA . ARG A 1 94 ? -4.605 4.082 7.895 1 97.38 94 ARG A CA 1
ATOM 742 C C . ARG A 1 94 ? -4.73 5.457 7.246 1 97.38 94 ARG A C 1
ATOM 744 O O . ARG A 1 94 ? -5.277 6.387 7.844 1 97.38 94 ARG A O 1
ATOM 751 N N . VAL A 1 95 ? -4.191 5.59 6.121 1 95.88 95 VAL A N 1
ATOM 752 C CA . VAL A 1 95 ? -4.191 6.852 5.391 1 95.88 95 VAL A CA 1
ATOM 753 C C . VAL A 1 95 ? -5.625 7.27 5.074 1 95.88 95 VAL A C 1
ATOM 755 O O . VAL A 1 95 ? -5.988 8.438 5.227 1 95.88 95 VAL A O 1
ATOM 758 N N . VAL A 1 96 ? -6.383 6.25 4.656 1 97.5 96 VAL A N 1
ATOM 759 C CA . VAL A 1 96 ? -7.777 6.508 4.324 1 97.5 96 VAL A CA 1
ATOM 760 C C . VAL A 1 96 ? -8.516 7.027 5.555 1 97.5 96 VAL A C 1
ATOM 762 O O . VAL A 1 96 ? -9.195 8.055 5.496 1 97.5 96 VAL A O 1
ATOM 765 N N . LEU A 1 97 ? -8.375 6.352 6.648 1 98.25 97 LEU A N 1
ATOM 766 C CA . LEU A 1 97 ? -9.078 6.754 7.859 1 98.25 97 LEU A CA 1
ATOM 767 C C . LEU A 1 97 ? -8.617 8.133 8.328 1 98.25 97 LEU A C 1
ATOM 769 O O . LEU A 1 97 ? -9.438 8.992 8.641 1 98.25 97 LEU A O 1
ATOM 773 N N . ALA A 1 98 ? -7.32 8.367 8.383 1 95.75 98 ALA A N 1
ATOM 774 C CA . ALA A 1 98 ? -6.766 9.641 8.828 1 95.75 98 ALA A CA 1
ATOM 775 C C . ALA A 1 98 ? -7.238 10.789 7.941 1 95.75 98 ALA A C 1
ATOM 777 O O . ALA A 1 98 ? -7.609 11.859 8.438 1 95.75 98 ALA A O 1
ATOM 778 N N . ASP A 1 99 ? -7.234 10.562 6.66 1 94.69 99 ASP A N 1
ATOM 779 C CA . ASP A 1 99 ? -7.672 11.594 5.719 1 94.69 99 ASP A CA 1
ATOM 780 C C . ASP A 1 99 ? -9.156 11.898 5.895 1 94.69 99 ASP A C 1
ATOM 782 O O . ASP A 1 99 ? -9.562 13.062 5.887 1 94.69 99 ASP A O 1
ATOM 786 N N . ALA A 1 100 ? -9.914 10.859 6.023 1 96.62 100 ALA A N 1
ATOM 787 C CA . ALA A 1 100 ? -11.352 11.039 6.219 1 96.62 100 ALA A CA 1
ATOM 788 C C . ALA A 1 100 ? -11.641 11.852 7.477 1 96.62 100 ALA A C 1
ATOM 790 O O . ALA A 1 100 ? -12.508 12.719 7.477 1 96.62 100 ALA A O 1
ATOM 791 N N . GLN A 1 101 ? -10.922 11.531 8.523 1 95.75 101 GLN A N 1
ATOM 792 C CA . GLN A 1 101 ? -11.086 12.258 9.773 1 95.75 101 GLN A CA 1
ATOM 793 C C . GLN A 1 101 ? -10.672 13.719 9.625 1 95.75 101 GLN A C 1
ATOM 795 O O . GLN A 1 101 ? -11.352 14.617 10.125 1 95.75 101 GLN A O 1
ATOM 800 N N . ARG A 1 102 ? -9.609 13.977 8.922 1 93.44 102 ARG A N 1
ATOM 801 C CA . ARG A 1 102 ? -9.141 15.336 8.68 1 93.44 102 ARG A CA 1
ATOM 802 C C . ARG A 1 102 ? -10.156 16.125 7.871 1 93.44 102 ARG A C 1
ATOM 804 O O . ARG A 1 102 ? -10.336 17.328 8.102 1 93.44 102 ARG A O 1
ATOM 811 N N . ARG A 1 103 ? -10.836 15.5 7 1 93.81 103 ARG A N 1
ATOM 812 C CA . ARG A 1 103 ? -11.75 16.172 6.094 1 93.81 103 ARG A CA 1
ATOM 813 C C . ARG A 1 103 ? -13.156 16.234 6.676 1 93.81 103 ARG A C 1
ATOM 815 O O . ARG A 1 103 ? -14.047 16.859 6.105 1 93.81 103 ARG A O 1
ATOM 822 N N . GLY A 1 104 ? -13.328 15.508 7.73 1 94.62 104 GLY A N 1
ATOM 823 C CA . GLY A 1 104 ? -14.633 15.5 8.367 1 94.62 104 GLY A CA 1
ATOM 824 C C . GLY A 1 104 ? -15.648 14.641 7.645 1 94.62 104 GLY A C 1
ATOM 825 O O . GLY A 1 104 ? -16.844 14.898 7.711 1 94.62 104 GLY A O 1
ATOM 826 N N . ILE A 1 105 ? -15.242 13.68 6.941 1 95.75 105 ILE A N 1
ATOM 827 C CA . ILE A 1 105 ? -16.141 12.758 6.246 1 95.75 105 ILE A CA 1
ATOM 828 C C . ILE A 1 105 ? -16.766 11.797 7.25 1 95.75 105 ILE A C 1
ATOM 830 O O . ILE A 1 105 ? -16.078 11.227 8.094 1 95.75 105 ILE A O 1
ATOM 834 N N . PRO A 1 106 ? -18.141 11.641 7.191 1 96.31 106 PRO A N 1
ATOM 835 C CA . PRO A 1 106 ? -18.797 10.734 8.133 1 96.31 106 PRO A CA 1
ATOM 836 C C . PRO A 1 106 ? -18.203 9.32 8.109 1 96.31 106 PRO A C 1
ATOM 838 O O . PRO A 1 106 ? -17.969 8.773 7.031 1 96.31 106 PRO A O 1
ATOM 841 N N . HIS A 1 107 ? -18.031 8.766 9.258 1 97.56 107 HIS A N 1
ATOM 842 C CA . HIS A 1 107 ? -17.344 7.48 9.414 1 97.56 107 HIS A CA 1
ATOM 843 C C . HIS A 1 107 ? -18.125 6.367 8.719 1 97.56 107 HIS A C 1
ATOM 845 O O . HIS A 1 107 ? -17.531 5.438 8.172 1 97.56 107 HIS A O 1
ATOM 851 N N . LEU A 1 108 ? -19.406 6.414 8.758 1 97.44 108 LEU A N 1
ATOM 852 C CA . LEU A 1 108 ? -20.234 5.363 8.164 1 97.44 108 LEU A CA 1
ATOM 853 C C . LEU A 1 108 ? -19.984 5.246 6.668 1 97.44 108 LEU A C 1
ATOM 855 O O . LEU A 1 108 ? -20.094 4.16 6.094 1 97.44 108 LEU A O 1
ATOM 859 N N . LEU A 1 109 ? -19.625 6.352 5.988 1 97.19 109 LEU A N 1
ATOM 860 C CA . LEU A 1 109 ? -19.281 6.328 4.57 1 97.19 109 LEU A CA 1
ATOM 861 C C . LEU A 1 109 ? -17.906 5.73 4.355 1 97.19 109 LEU A C 1
ATOM 863 O O . LEU A 1 109 ? -17.594 5.234 3.271 1 97.19 109 LEU A O 1
ATOM 867 N N . VAL A 1 110 ? -17.062 5.773 5.359 1 98.25 110 VAL A N 1
ATOM 868 C CA . VAL A 1 110 ? -15.672 5.348 5.277 1 98.25 110 VAL A CA 1
ATOM 869 C C . VAL A 1 110 ? -15.57 3.85 5.551 1 98.25 110 VAL A C 1
ATOM 871 O O . VAL A 1 110 ? -14.695 3.17 5.008 1 98.25 110 VAL A O 1
ATOM 874 N N . VAL A 1 111 ? -16.469 3.307 6.328 1 98.69 111 VAL A N 1
ATOM 875 C CA . VAL A 1 111 ? -16.422 1.922 6.789 1 98.69 111 VAL A CA 1
ATOM 876 C C . VAL A 1 111 ? -16.391 0.979 5.59 1 98.69 111 VAL A C 1
ATOM 878 O O . VAL A 1 111 ? -15.531 0.099 5.504 1 98.69 111 VAL A O 1
ATOM 881 N N . PRO A 1 112 ? -17.297 1.15 4.602 1 98.38 112 PRO A N 1
ATOM 882 C CA . PRO A 1 112 ? -17.219 0.247 3.451 1 98.38 112 PRO A CA 1
ATOM 883 C C . PRO A 1 112 ? -15.898 0.378 2.693 1 98.38 112 PRO A C 1
ATOM 885 O O . PRO A 1 112 ? -15.398 -0.604 2.133 1 98.38 112 PRO A O 1
ATOM 888 N N . CYS A 1 113 ? -15.328 1.584 2.666 1 98.44 113 CYS A N 1
ATOM 889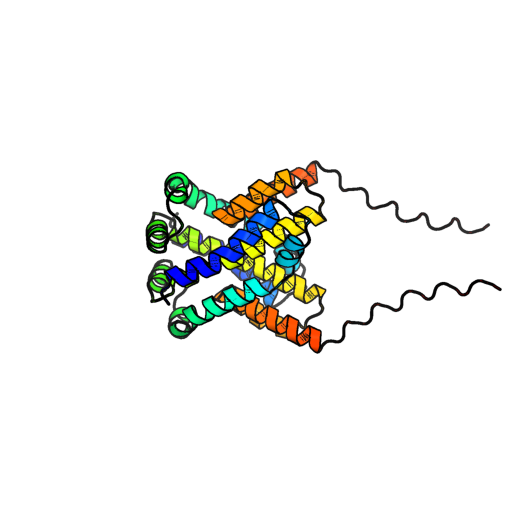 C CA . CYS A 1 113 ? -14.047 1.8 2.01 1 98.44 113 CYS A CA 1
ATOM 890 C C . CYS A 1 113 ? -12.93 1.055 2.734 1 98.44 113 CYS A C 1
ATOM 892 O O . CYS A 1 113 ? -12.07 0.44 2.098 1 98.44 113 CYS A O 1
ATOM 894 N N . LEU A 1 114 ? -12.992 1.101 4.062 1 98.69 114 LEU A N 1
ATOM 895 C CA . LEU A 1 114 ? -11.992 0.393 4.859 1 98.69 114 LEU A CA 1
ATOM 896 C C . LEU A 1 114 ? -12.109 -1.114 4.66 1 98.69 114 LEU A C 1
ATOM 898 O O . LEU A 1 114 ? -11.102 -1.802 4.488 1 98.69 114 LEU A O 1
ATOM 902 N N . LEU A 1 115 ? -13.312 -1.645 4.637 1 97.25 115 LEU A N 1
ATOM 903 C CA . LEU A 1 115 ? -13.539 -3.076 4.457 1 97.25 115 LEU A CA 1
ATOM 904 C C . LEU A 1 115 ? -13.086 -3.525 3.072 1 97.25 115 LEU A C 1
ATOM 906 O O . LEU A 1 115 ? -12.453 -4.574 2.93 1 97.25 115 LEU A O 1
ATOM 910 N N . LEU A 1 116 ? -13.414 -2.732 2.139 1 96.44 116 LEU A N 1
ATOM 911 C CA . LEU A 1 116 ? -13 -3.051 0.777 1 96.44 116 LEU A CA 1
ATOM 912 C C . LEU A 1 116 ? -11.484 -2.963 0.635 1 96.44 116 LEU A C 1
ATOM 914 O O . LEU A 1 116 ? -10.875 -3.742 -0.105 1 96.44 116 LEU A O 1
ATOM 918 N N . THR A 1 117 ? -10.828 -1.977 1.271 1 97.62 117 THR A N 1
ATOM 919 C CA . THR A 1 117 ? -9.375 -1.883 1.245 1 97.62 117 THR A CA 1
ATOM 920 C C . THR A 1 117 ? -8.742 -3.123 1.867 1 97.62 117 THR A C 1
ATOM 922 O O . THR A 1 117 ? -7.766 -3.658 1.34 1 97.62 117 THR A O 1
ATOM 925 N N . PHE A 1 118 ? -9.344 -3.566 2.949 1 95.88 118 PHE A N 1
ATOM 926 C CA . PHE A 1 118 ? -8.875 -4.766 3.633 1 95.88 118 PHE A CA 1
ATOM 927 C C . PHE A 1 118 ? -9.008 -5.988 2.73 1 95.88 118 PHE A C 1
ATOM 929 O O . PHE A 1 118 ? -8.086 -6.805 2.643 1 95.88 118 PHE A O 1
ATOM 936 N N . MET A 1 119 ? -10.047 -6.066 1.965 1 92.94 119 MET A N 1
ATOM 937 C CA . MET A 1 119 ? -10.383 -7.289 1.237 1 92.94 119 MET A CA 1
ATOM 938 C C . MET A 1 119 ? -9.789 -7.266 -0.168 1 92.94 119 MET A C 1
ATOM 940 O O . MET A 1 119 ? -9.359 -8.297 -0.683 1 92.94 119 MET A O 1
ATOM 944 N N . LEU A 1 120 ? -9.852 -6.02 -0.779 1 93.69 120 LEU A N 1
ATOM 945 C CA . LEU A 1 120 ? -9.57 -5.969 -2.209 1 93.69 120 LEU A CA 1
ATOM 946 C C . LEU A 1 120 ? -8.578 -4.852 -2.525 1 93.69 120 LEU A C 1
ATOM 948 O O . LEU A 1 120 ? -8.383 -4.504 -3.693 1 93.69 120 LEU A O 1
ATOM 952 N N . GLY A 1 121 ? -8.039 -4.234 -1.539 1 95.94 121 GLY A N 1
ATOM 953 C CA . GLY A 1 121 ? -6.988 -3.232 -1.663 1 95.94 121 GLY A CA 1
ATOM 954 C C . GLY A 1 121 ? -7.395 -2.051 -2.525 1 95.94 121 GLY A C 1
ATOM 955 O O . GLY A 1 121 ? -8.164 -1.192 -2.09 1 95.94 121 GLY A O 1
ATOM 956 N N . PRO A 1 122 ? -6.984 -2.08 -3.812 1 97.25 122 PRO A N 1
ATOM 957 C CA . PRO A 1 122 ? -7.203 -0.932 -4.695 1 97.25 122 PRO A CA 1
ATOM 958 C C . PRO A 1 122 ? -8.68 -0.584 -4.855 1 97.25 122 PRO A C 1
ATOM 960 O O . PRO A 1 122 ? -9.023 0.585 -5.043 1 97.25 122 PRO A O 1
ATOM 963 N N . THR A 1 123 ? -9.516 -1.513 -4.777 1 96.12 123 THR A N 1
ATOM 964 C CA . THR A 1 123 ? -10.945 -1.256 -4.867 1 96.12 123 THR A CA 1
ATOM 965 C C . THR A 1 123 ? -11.422 -0.401 -3.695 1 96.12 123 THR A C 1
ATOM 967 O O . THR A 1 123 ? -12.297 0.448 -3.852 1 96.12 123 THR A O 1
ATOM 970 N N . GLY A 1 124 ? -10.883 -0.66 -2.566 1 97.75 124 GLY A N 1
ATOM 971 C CA . GLY A 1 124 ? -11.219 0.15 -1.407 1 97.75 124 GLY A CA 1
ATOM 972 C C . GLY A 1 124 ? -10.797 1.601 -1.55 1 97.75 124 GLY A C 1
ATOM 973 O O . GLY A 1 124 ? -11.555 2.508 -1.192 1 97.75 124 GLY A O 1
ATOM 974 N N . TYR A 1 125 ? -9.602 1.792 -2.016 1 97.25 125 TYR A N 1
ATOM 975 C CA . TYR A 1 125 ? -9.141 3.156 -2.25 1 97.25 125 TYR A CA 1
ATOM 976 C C . TYR A 1 125 ? -9.977 3.842 -3.32 1 97.25 125 TYR A C 1
ATOM 978 O O . TYR A 1 125 ? -10.266 5.039 -3.221 1 97.25 125 TYR A O 1
ATOM 986 N N . LEU A 1 126 ? -10.328 3.086 -4.324 1 95.75 126 LEU A N 1
ATOM 987 C CA . LEU A 1 126 ? -11.219 3.604 -5.355 1 95.75 126 LEU A CA 1
ATOM 988 C C . LEU A 1 126 ? -12.539 4.062 -4.754 1 95.75 126 LEU A C 1
ATOM 990 O O . LEU A 1 126 ? -13.016 5.16 -5.059 1 95.75 126 LEU A O 1
ATOM 994 N N . ALA A 1 127 ? -13.117 3.268 -3.988 1 96.81 127 ALA A N 1
ATOM 995 C CA . ALA A 1 127 ? -14.359 3.615 -3.312 1 96.81 127 ALA A CA 1
ATOM 996 C C . ALA A 1 127 ? -14.203 4.883 -2.479 1 96.81 127 ALA A C 1
ATOM 998 O O . ALA A 1 127 ? -15.07 5.758 -2.488 1 96.81 127 ALA A O 1
ATOM 999 N N . TYR A 1 128 ? -13.086 4.969 -1.812 1 97.69 128 TYR A N 1
ATOM 1000 C CA . TYR A 1 128 ? -12.836 6.141 -0.98 1 97.69 128 TYR A CA 1
ATOM 1001 C C . TYR A 1 128 ? -12.703 7.398 -1.833 1 97.69 128 TYR A C 1
ATOM 1003 O O . TYR A 1 128 ? -13.203 8.461 -1.462 1 97.69 128 TYR A O 1
ATOM 1011 N N . ALA A 1 129 ? -12.031 7.309 -2.957 1 94.25 129 ALA A N 1
ATOM 1012 C CA . ALA A 1 129 ? -11.898 8.438 -3.875 1 94.25 129 ALA A CA 1
ATOM 1013 C C . ALA A 1 129 ? -13.266 8.93 -4.34 1 94.25 129 ALA A C 1
ATOM 1015 O O . ALA A 1 129 ? -13.492 10.133 -4.477 1 94.25 129 ALA A O 1
ATOM 1016 N N . VAL A 1 130 ? -14.133 8.008 -4.59 1 92.75 130 VAL A N 1
ATOM 1017 C CA . VAL A 1 130 ? -15.492 8.352 -4.996 1 92.75 130 VAL A CA 1
ATOM 1018 C C . VAL A 1 130 ? -16.203 9.062 -3.854 1 92.75 130 VAL A C 1
ATOM 1020 O O . VAL A 1 130 ? -16.875 10.07 -4.066 1 92.75 130 VAL A O 1
ATOM 1023 N N . VAL A 1 131 ? -16.078 8.523 -2.672 1 94.69 131 VAL A N 1
ATOM 1024 C CA . VAL A 1 131 ? -16.672 9.141 -1.496 1 94.69 131 VAL A CA 1
ATOM 1025 C C . VAL A 1 131 ? -16.141 10.562 -1.334 1 94.69 131 VAL A C 1
ATOM 1027 O O . VAL A 1 131 ? -16.922 11.5 -1.079 1 94.69 131 VAL A O 1
ATOM 1030 N N . ARG A 1 132 ? -14.828 10.719 -1.506 1 92.31 132 ARG A N 1
ATOM 1031 C CA . ARG A 1 132 ? -14.203 12.039 -1.393 1 92.31 132 ARG A CA 1
ATOM 1032 C C . ARG A 1 132 ? -14.766 13 -2.434 1 92.31 132 ARG A C 1
ATOM 1034 O O . ARG A 1 132 ? -15.062 14.156 -2.123 1 92.31 132 ARG A O 1
ATOM 1041 N N . LEU A 1 133 ? -14.891 12.578 -3.6 1 86.94 133 LEU A N 1
ATOM 1042 C CA . LEU A 1 133 ? -15.406 13.406 -4.68 1 86.94 133 LEU A CA 1
ATOM 1043 C C . LEU A 1 133 ? -16.859 13.805 -4.418 1 86.94 133 LEU A C 1
ATOM 1045 O O . LEU A 1 133 ? -17.25 14.953 -4.629 1 86.94 133 LEU A O 1
ATOM 1049 N N . ALA A 1 134 ? -17.609 12.875 -3.943 1 89.44 134 ALA A N 1
ATOM 1050 C CA . ALA A 1 134 ? -19.031 13.094 -3.684 1 89.44 134 ALA A CA 1
ATOM 1051 C C . ALA A 1 134 ? -19.219 14.039 -2.502 1 89.44 134 ALA A C 1
ATOM 1053 O O . ALA A 1 134 ? -20.125 14.883 -2.518 1 89.44 134 ALA A O 1
ATOM 1054 N N . THR A 1 135 ? -18.453 13.891 -1.518 1 86.94 135 THR A N 1
ATOM 1055 C CA . THR A 1 135 ? -18.609 14.711 -0.323 1 86.94 135 THR A CA 1
ATOM 1056 C C . THR A 1 135 ? -18.047 16.109 -0.545 1 86.94 135 THR A C 1
ATOM 1058 O O . THR A 1 135 ? -18.484 17.078 0.072 1 86.94 135 THR A O 1
ATOM 1061 N N . ARG A 1 136 ? -16.938 16.25 -1.247 1 76.94 136 ARG A N 1
ATOM 1062 C CA . ARG A 1 136 ? -16.453 17.578 -1.617 1 76.94 136 ARG A CA 1
ATOM 1063 C C . ARG A 1 136 ? -17.547 18.375 -2.311 1 76.94 136 ARG A C 1
ATOM 1065 O O . ARG A 1 136 ? -17.672 19.578 -2.102 1 76.94 136 ARG A O 1
ATOM 1072 N N . ARG A 1 137 ? -18.203 17.688 -3.053 1 68.38 137 ARG A N 1
ATOM 1073 C CA . ARG A 1 137 ? -19.266 18.344 -3.811 1 68.38 137 ARG A CA 1
ATOM 1074 C C . ARG A 1 137 ? -20.453 18.656 -2.914 1 68.38 137 ARG A C 1
ATOM 1076 O O . ARG A 1 137 ? -21.141 19.672 -3.105 1 68.38 137 ARG A O 1
ATOM 1083 N N . PHE A 1 138 ? -20.656 17.859 -2.004 1 56.69 138 PHE A N 1
ATOM 1084 C CA . PHE A 1 138 ? -21.906 18 -1.252 1 56.69 138 PHE A CA 1
ATOM 1085 C C . PHE A 1 138 ? -21.625 18.562 0.141 1 56.69 138 PHE A C 1
ATOM 1087 O O . PHE A 1 138 ? -22.547 19.016 0.82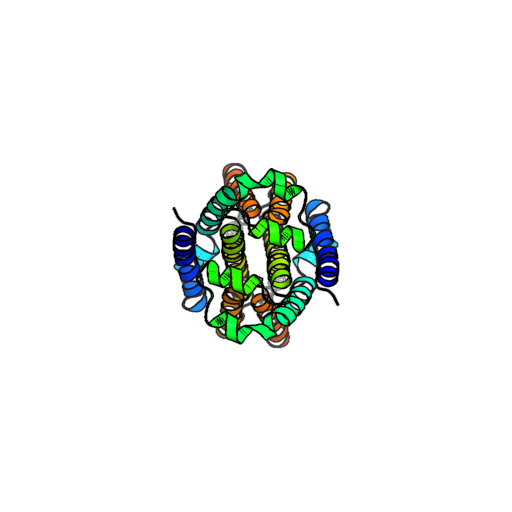4 1 56.69 138 PHE A O 1
ATOM 1094 N N . LEU A 1 139 ? -20.594 18.281 0.67 1 56.56 139 LEU A N 1
ATOM 1095 C CA . LEU A 1 139 ? -20.297 18.859 1.969 1 56.56 139 LEU A CA 1
ATOM 1096 C C . LEU A 1 139 ? -19.547 20.188 1.805 1 56.56 139 LEU A C 1
ATOM 1098 O O . LEU A 1 139 ? -18.5 20.219 1.157 1 56.56 139 LEU A O 1
ATOM 1102 N N . PRO A 1 140 ? -20.344 21.281 1.852 1 47.28 140 PRO A N 1
ATOM 1103 C CA . PRO A 1 140 ? -19.797 22.625 1.687 1 47.28 140 PRO A CA 1
ATOM 1104 C C . PRO A 1 140 ? -18.469 22.812 2.424 1 47.28 140 PRO A C 1
ATOM 1106 O O . PRO A 1 140 ? -18.219 22.141 3.424 1 47.28 140 PRO A O 1
ATOM 1109 N N . ALA A 1 141 ? -17.391 23.172 1.742 1 46.03 141 ALA A N 1
ATO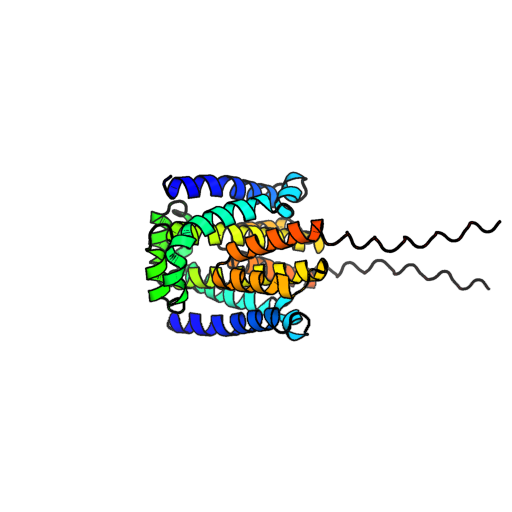M 1110 C CA . ALA A 1 141 ? -16.156 23.578 2.4 1 46.03 141 ALA A CA 1
ATOM 1111 C C . ALA A 1 141 ? -16.453 24.234 3.75 1 46.03 141 ALA A C 1
ATOM 1113 O O . ALA A 1 141 ? -17.312 25.094 3.855 1 46.03 141 ALA A O 1
ATOM 1114 N N . VAL A 1 142 ? -16.469 23.516 4.84 1 44.41 142 VAL A N 1
ATOM 1115 C CA . VAL A 1 142 ? -16.609 24.266 6.082 1 44.41 142 VAL A CA 1
ATOM 1116 C C . VAL A 1 142 ? -15.969 25.641 5.934 1 44.41 142 VAL A C 1
ATOM 1118 O O . VAL A 1 142 ? -14.828 25.75 5.477 1 44.41 142 VAL A O 1
ATOM 1121 N N . ALA A 1 143 ? -16.703 26.703 5.824 1 43 143 ALA A N 1
ATOM 1122 C CA . ALA A 1 143 ? -16.297 28.094 5.703 1 43 143 ALA A CA 1
ATOM 1123 C C . ALA A 1 143 ? -15.062 28.391 6.547 1 43 143 ALA A C 1
ATOM 1125 O O . ALA A 1 143 ? -14.961 27.938 7.688 1 43 143 ALA A O 1
ATOM 1126 N N . PRO A 1 144 ? -13.875 28.594 6.004 1 42.94 144 PRO A N 1
ATOM 1127 C CA . PRO A 1 144 ? -12.797 29.016 6.906 1 42.94 144 PRO A CA 1
ATOM 1128 C C . PRO A 1 144 ? -13.305 29.859 8.062 1 42.94 144 PRO A C 1
ATOM 1130 O O . PRO A 1 144 ? -14.328 30.547 7.938 1 42.94 144 PRO A O 1
ATOM 1133 N N . LEU A 1 145 ? -13.07 29.484 9.297 1 42.41 145 LEU A N 1
ATOM 1134 C CA . LEU A 1 145 ? -13.477 30.344 10.398 1 42.41 145 LEU A CA 1
ATOM 1135 C C . LEU A 1 145 ? -13.336 31.812 10.008 1 42.41 145 LEU A C 1
ATOM 1137 O O . LEU A 1 145 ? -12.422 32.188 9.266 1 42.41 145 LEU A O 1
ATOM 1141 N N . PRO A 1 146 ? -14.281 32.656 10.125 1 41.06 146 PRO A N 1
ATOM 1142 C CA . PRO A 1 146 ? -14.125 34.094 9.844 1 41.06 146 PRO A CA 1
ATOM 1143 C C . PRO A 1 146 ? -12.781 34.625 10.312 1 41.06 146 PRO A C 1
ATOM 1145 O O . PRO A 1 146 ? -12.305 34.281 11.391 1 41.06 146 PRO A O 1
ATOM 1148 N N . SER A 1 147 ? -11.766 34.812 9.492 1 45.38 147 SER A N 1
ATOM 1149 C CA . SER A 1 147 ? -10.562 35.531 9.891 1 45.38 147 SER A CA 1
ATOM 1150 C C . SER A 1 147 ? -10.867 36.594 10.945 1 45.38 147 SER A C 1
ATOM 1152 O O . SER A 1 147 ? -11.828 37.344 10.805 1 45.38 147 SER A O 1
ATOM 1154 N N . ALA A 1 148 ? -10.531 36.438 12.211 1 47.53 148 ALA A N 1
ATOM 1155 C CA . ALA A 1 148 ? -10.758 37.438 13.258 1 47.53 148 ALA A CA 1
ATOM 1156 C C . ALA A 1 148 ? -10.742 38.844 12.695 1 47.53 148 ALA A C 1
ATOM 1158 O O . ALA A 1 148 ? -9.828 39.219 11.945 1 47.53 148 ALA A O 1
ATOM 1159 N N . ALA A 1 149 ? -11.828 39.562 12.477 1 50.44 149 ALA A N 1
ATOM 1160 C CA . ALA A 1 149 ? -11.984 40.969 12.133 1 50.44 149 ALA A CA 1
ATOM 1161 C C . ALA A 1 149 ? -10.883 41.812 12.766 1 50.44 149 ALA A C 1
ATOM 1163 O O . ALA A 1 149 ? -10.609 41.688 13.961 1 50.44 149 ALA A O 1
ATOM 1164 N N . GLN A 1 150 ? -9.766 42.125 12.133 1 50.97 150 GLN A N 1
ATOM 1165 C CA . GLN A 1 150 ? -8.781 43.094 12.594 1 50.97 150 GLN A CA 1
ATOM 1166 C C . GLN A 1 150 ? -9.438 44.219 13.414 1 50.97 150 GLN A C 1
ATOM 1168 O O . GLN A 1 150 ? -10.477 44.75 13.031 1 50.97 150 GLN A O 1
ATOM 1173 N N . PRO A 1 151 ? -9.219 44.281 14.742 1 52.5 151 PRO A N 1
ATOM 1174 C CA . PRO A 1 151 ? -9.844 45.344 15.539 1 52.5 151 PRO A CA 1
ATOM 1175 C C . PRO A 1 151 ? -9.906 46.688 14.797 1 52.5 151 PRO A C 1
ATOM 1177 O O . PRO A 1 151 ? -9.023 47 14 1 52.5 151 PRO A O 1
ATOM 1180 N N . ALA A 1 152 ? -11.008 47.344 14.516 1 57.94 152 ALA A N 1
ATOM 1181 C CA . ALA A 1 152 ? -11.234 48.656 13.898 1 57.94 152 ALA A CA 1
ATOM 1182 C C . ALA A 1 152 ? -10.164 49.656 14.312 1 57.94 152 ALA A C 1
ATOM 1184 O O . ALA A 1 152 ? -9.734 49.656 15.469 1 57.94 152 ALA A O 1
ATOM 1185 N N . PRO A 1 153 ? -9.344 50.125 13.453 1 54.66 153 PRO A N 1
ATOM 1186 C CA . PRO A 1 153 ? -8.359 51.125 13.875 1 54.66 153 PRO A CA 1
ATOM 1187 C C . PRO A 1 153 ? -8.945 52.156 14.828 1 54.66 153 PRO A C 1
ATOM 1189 O O . PRO A 1 153 ? -10.102 52.562 14.68 1 54.66 153 PRO A O 1
ATOM 1192 N N . ALA A 1 154 ? -8.617 52.156 16.109 1 57.91 154 ALA A N 1
ATOM 1193 C CA . ALA A 1 154 ? -9.039 53.188 17.047 1 57.91 154 ALA A CA 1
ATOM 1194 C C . ALA A 1 154 ? -9.086 54.562 16.375 1 57.91 154 ALA A C 1
ATOM 1196 O O . ALA A 1 154 ? -8.141 54.938 15.68 1 57.91 154 ALA A O 1
ATOM 1197 N N . LEU A 1 155 ? -10.219 55.219 16.156 1 43.97 155 LEU A N 1
ATOM 1198 C CA . LEU A 1 155 ? -10.297 56.594 15.742 1 43.97 155 LEU A CA 1
ATOM 1199 C C . LEU A 1 155 ? -9.438 57.469 16.641 1 43.97 155 LEU A C 1
ATOM 1201 O O . LEU A 1 155 ? -9.344 57.219 17.844 1 43.97 155 LEU A O 1
ATOM 1205 N N . MET B 1 1 ? -7.324 -7.348 -24.953 1 81.94 1 MET B N 1
ATOM 1206 C CA . MET B 1 1 ? -5.953 -6.949 -24.641 1 81.94 1 MET B CA 1
ATOM 1207 C C . MET B 1 1 ? -5.293 -7.953 -23.703 1 81.94 1 MET B C 1
ATOM 1209 O O . MET B 1 1 ? -5.914 -8.414 -22.75 1 81.94 1 MET B O 1
ATOM 1213 N N . SER B 1 2 ? -4.125 -8.305 -24.109 1 90.75 2 SER B N 1
ATOM 1214 C CA . SER B 1 2 ? -3.451 -9.297 -23.281 1 90.75 2 SER B CA 1
ATOM 1215 C C . SER B 1 2 ? -3.049 -8.711 -21.938 1 90.75 2 SER B C 1
ATOM 1217 O O . SER B 1 2 ? -2.957 -7.492 -21.781 1 90.75 2 SER B O 1
ATOM 1219 N N . ASP B 1 3 ? -2.895 -9.477 -21 1 91.56 3 ASP B N 1
ATOM 1220 C CA . ASP B 1 3 ? -2.486 -9.055 -19.656 1 91.56 3 ASP B CA 1
ATOM 1221 C C . ASP B 1 3 ? -1.126 -8.359 -19.703 1 91.56 3 ASP B C 1
ATOM 1223 O O . ASP B 1 3 ? -0.88 -7.43 -18.922 1 91.56 3 ASP B O 1
ATOM 1227 N N . ASP B 1 4 ? -0.307 -8.734 -20.578 1 88.44 4 ASP B N 1
ATOM 1228 C CA . ASP B 1 4 ? 1.017 -8.133 -20.703 1 88.44 4 ASP B CA 1
ATOM 1229 C C . ASP B 1 4 ? 0.916 -6.676 -21.141 1 88.44 4 ASP B C 1
ATOM 1231 O O . ASP B 1 4 ? 1.708 -5.832 -20.719 1 88.44 4 ASP B O 1
ATOM 1235 N N . VAL B 1 5 ? 0.083 -6.457 -22.047 1 89.19 5 VAL B N 1
ATOM 1236 C CA . VAL B 1 5 ? -0.107 -5.094 -22.531 1 89.19 5 VAL B CA 1
ATOM 1237 C C . VAL B 1 5 ? -0.635 -4.207 -21.406 1 89.19 5 VAL B C 1
ATOM 1239 O O . VAL B 1 5 ? -0.166 -3.082 -21.219 1 89.19 5 VAL B O 1
ATOM 1242 N N . TRP B 1 6 ? -1.612 -4.695 -20.641 1 90.12 6 TRP B N 1
ATOM 1243 C CA . TRP B 1 6 ? -2.117 -3.957 -19.484 1 90.12 6 TRP B CA 1
ATOM 1244 C C . TRP B 1 6 ? -0.991 -3.633 -18.516 1 90.12 6 TRP B C 1
ATOM 1246 O O . TRP B 1 6 ? -0.896 -2.508 -18.016 1 90.12 6 TRP B O 1
ATOM 1256 N N . LEU B 1 7 ? -0.174 -4.602 -18.281 1 89.75 7 LEU B N 1
ATOM 1257 C CA . LEU B 1 7 ? 0.936 -4.426 -17.359 1 89.75 7 LEU B CA 1
ATOM 1258 C C . LEU B 1 7 ? 1.865 -3.311 -17.828 1 89.75 7 LEU B C 1
ATOM 1260 O O . LEU B 1 7 ? 2.244 -2.443 -17.031 1 89.75 7 LEU B O 1
ATOM 1264 N N . ARG B 1 8 ? 2.172 -3.273 -19.047 1 89.12 8 ARG B N 1
ATOM 1265 C CA . ARG B 1 8 ? 3.076 -2.266 -19.594 1 89.12 8 ARG B CA 1
ATOM 1266 C C . ARG B 1 8 ? 2.443 -0.879 -19.547 1 89.12 8 ARG B C 1
ATOM 1268 O O . ARG B 1 8 ? 3.105 0.096 -19.188 1 89.12 8 ARG B O 1
ATOM 1275 N N . ILE B 1 9 ? 1.199 -0.76 -19.891 1 92 9 ILE B N 1
ATOM 1276 C CA . ILE B 1 9 ? 0.494 0.516 -19.953 1 92 9 ILE B CA 1
ATOM 1277 C C . ILE B 1 9 ? 0.41 1.113 -18.547 1 92 9 ILE B C 1
ATOM 1279 O O . ILE B 1 9 ? 0.605 2.318 -18.359 1 92 9 ILE B O 1
ATOM 1283 N N . LEU B 1 10 ? 0.186 0.298 -17.562 1 92.5 10 LEU B N 1
ATOM 1284 C CA . LEU B 1 10 ? 0.021 0.778 -16.188 1 92.5 10 LEU B CA 1
ATOM 1285 C C . LEU B 1 10 ? 1.374 1.066 -15.547 1 92.5 10 LEU B C 1
ATOM 1287 O O . LEU B 1 10 ? 1.487 1.956 -14.703 1 92.5 10 LEU B O 1
ATOM 1291 N N . ASN B 1 11 ? 2.424 0.432 -16.031 1 92.69 11 ASN B N 1
ATOM 1292 C CA . ASN B 1 11 ? 3.756 0.619 -15.461 1 92.69 11 ASN B CA 1
ATOM 1293 C C . ASN B 1 11 ? 4.34 1.979 -15.836 1 92.69 11 ASN B C 1
ATOM 1295 O O . ASN B 1 11 ? 5.035 2.602 -15.031 1 92.69 11 ASN B O 1
ATOM 1299 N N . VAL B 1 12 ? 4.027 2.436 -16.922 1 94 12 VAL B N 1
ATOM 1300 C CA . VAL B 1 12 ? 4.691 3.617 -17.469 1 94 12 VAL B CA 1
ATOM 1301 C C . VAL B 1 12 ? 4.371 4.832 -16.594 1 94 12 VAL B C 1
ATOM 1303 O O . VAL B 1 12 ? 5.281 5.477 -16.062 1 94 12 VAL B O 1
ATOM 1306 N N . PRO B 1 13 ? 3.096 5.168 -16.422 1 95.12 13 PRO B N 1
ATOM 1307 C CA . PRO B 1 13 ? 2.848 6.352 -15.594 1 95.12 13 PRO B CA 1
ATOM 1308 C C . PRO B 1 13 ? 3.338 6.184 -14.156 1 95.12 13 PRO B C 1
ATOM 1310 O O . PRO B 1 13 ? 3.748 7.16 -13.523 1 95.12 13 PRO B O 1
ATOM 1313 N N . VAL B 1 14 ? 3.287 5 -13.609 1 95.12 14 VAL B N 1
ATOM 1314 C CA . VAL B 1 14 ? 3.762 4.746 -12.25 1 95.12 14 VAL B CA 1
ATOM 1315 C C . VAL B 1 14 ? 5.27 4.977 -12.18 1 95.12 14 VAL B C 1
ATOM 1317 O O . VAL B 1 14 ? 5.762 5.613 -11.242 1 95.12 14 VAL B O 1
ATOM 1320 N N . LEU B 1 15 ? 6.02 4.504 -13.227 1 95.38 15 LEU B N 1
ATOM 1321 C CA . LEU B 1 15 ? 7.465 4.703 -13.281 1 95.38 15 LEU B CA 1
ATOM 1322 C C . LEU B 1 15 ? 7.805 6.188 -13.383 1 95.38 15 LEU B C 1
ATOM 1324 O O . LEU B 1 15 ? 8.773 6.648 -12.781 1 95.38 15 LEU B O 1
ATOM 1328 N N . LEU B 1 16 ? 7.035 6.906 -14.102 1 96.5 16 LEU B N 1
ATOM 1329 C CA . LEU B 1 16 ? 7.238 8.344 -14.219 1 96.5 16 LEU B CA 1
ATOM 1330 C C . LEU B 1 16 ? 7.016 9.039 -12.875 1 96.5 16 LEU B C 1
ATOM 1332 O O . LEU B 1 16 ? 7.742 9.969 -12.523 1 96.5 16 LEU B O 1
ATOM 1336 N N . GLY B 1 17 ? 6.047 8.602 -12.133 1 97.44 17 GLY B N 1
ATOM 1337 C CA . GLY B 1 17 ? 5.828 9.133 -10.797 1 97.44 17 GLY B CA 1
ATOM 1338 C C . GLY B 1 17 ? 6.98 8.859 -9.852 1 97.44 17 GLY B C 1
ATOM 1339 O O . GLY B 1 17 ? 7.395 9.75 -9.102 1 97.44 17 GLY B O 1
ATOM 1340 N N . TRP B 1 18 ? 7.465 7.648 -9.906 1 97.94 18 TRP B N 1
ATOM 1341 C CA . TRP B 1 18 ? 8.617 7.309 -9.086 1 97.94 18 TRP B CA 1
ATOM 1342 C C . TRP B 1 18 ? 9.828 8.172 -9.453 1 97.94 18 TRP B C 1
ATOM 1344 O O . TRP B 1 18 ? 10.531 8.664 -8.578 1 97.94 18 TRP B O 1
ATOM 1354 N N . ALA B 1 19 ? 10.078 8.312 -10.75 1 98.06 19 ALA B N 1
ATOM 1355 C CA . ALA B 1 19 ? 11.195 9.125 -11.219 1 98.06 19 ALA B CA 1
ATOM 1356 C C . ALA B 1 19 ? 11.055 10.57 -10.742 1 98.06 19 ALA B C 1
ATOM 1358 O O . ALA B 1 19 ? 12.031 11.18 -10.305 1 98.06 19 ALA B O 1
ATOM 1359 N N . ALA B 1 20 ? 9.883 11.086 -10.828 1 98.06 20 ALA B N 1
ATOM 1360 C CA . ALA B 1 20 ? 9.633 12.445 -10.367 1 98.06 20 ALA B CA 1
ATOM 1361 C C . ALA B 1 20 ? 9.93 12.578 -8.875 1 98.06 20 ALA B C 1
ATOM 1363 O O . ALA B 1 20 ? 10.547 13.555 -8.438 1 98.06 20 ALA B O 1
ATOM 1364 N N . MET B 1 21 ? 9.523 11.633 -8.109 1 98.38 21 MET B N 1
ATOM 1365 C CA . MET B 1 21 ? 9.719 11.672 -6.66 1 98.38 21 MET B CA 1
ATOM 1366 C C . MET B 1 21 ? 11.195 11.57 -6.309 1 98.38 21 MET B C 1
ATOM 1368 O O . MET B 1 21 ? 11.656 12.195 -5.352 1 98.38 21 MET B O 1
ATOM 1372 N N . VAL B 1 22 ? 11.906 10.758 -7.082 1 98.44 22 VAL B N 1
ATOM 1373 C CA . VAL B 1 22 ? 13.312 10.5 -6.777 1 98.44 22 VAL B CA 1
ATOM 1374 C C . VAL B 1 22 ? 14.164 11.664 -7.254 1 98.44 22 VAL B C 1
ATOM 1376 O O . VAL B 1 22 ? 15.031 12.156 -6.52 1 98.44 22 VAL B O 1
ATOM 1379 N N . PHE B 1 23 ? 13.906 12.227 -8.445 1 98.19 23 PHE B N 1
ATOM 1380 C CA . PHE B 1 23 ? 14.844 13.148 -9.078 1 98.19 23 PHE B CA 1
ATOM 1381 C C . PHE B 1 23 ? 14.391 14.586 -8.898 1 98.19 23 PHE B C 1
ATOM 1383 O O . PHE B 1 23 ? 15.203 15.516 -8.953 1 98.19 23 PHE B O 1
ATOM 1390 N N . ALA B 1 24 ? 13.117 14.82 -8.75 1 97.31 24 ALA B N 1
ATOM 1391 C CA . ALA B 1 24 ? 12.57 16.172 -8.672 1 97.31 24 ALA B CA 1
ATOM 1392 C C . ALA B 1 24 ? 11.445 16.25 -7.637 1 97.31 24 ALA B C 1
ATOM 1394 O O . ALA B 1 24 ? 10.305 16.562 -7.973 1 97.31 24 ALA B O 1
ATOM 1395 N N . PRO B 1 25 ? 11.789 16.062 -6.379 1 95.81 25 PRO B N 1
ATOM 1396 C CA . PRO B 1 25 ? 10.805 15.82 -5.324 1 95.81 25 PRO B CA 1
ATOM 1397 C C . PRO B 1 25 ? 9.961 17.062 -5.004 1 95.81 25 PRO B C 1
ATOM 1399 O O . PRO B 1 25 ? 8.922 16.953 -4.355 1 95.81 25 PRO B O 1
ATOM 1402 N N . ARG B 1 26 ? 10.328 18.219 -5.496 1 95.38 26 ARG B N 1
ATOM 1403 C CA . ARG B 1 26 ? 9.617 19.422 -5.07 1 95.38 26 ARG B CA 1
ATOM 1404 C C . ARG B 1 26 ? 8.977 20.125 -6.262 1 95.38 26 ARG B C 1
ATOM 1406 O O . ARG B 1 26 ? 8.469 21.234 -6.125 1 95.38 26 ARG B O 1
ATOM 1413 N N . THR B 1 27 ? 9.031 19.516 -7.391 1 96.06 27 THR B N 1
ATOM 1414 C CA . THR B 1 27 ? 8.477 20.125 -8.586 1 96.06 27 THR B CA 1
ATOM 1415 C C . THR B 1 27 ? 6.957 20.031 -8.602 1 96.06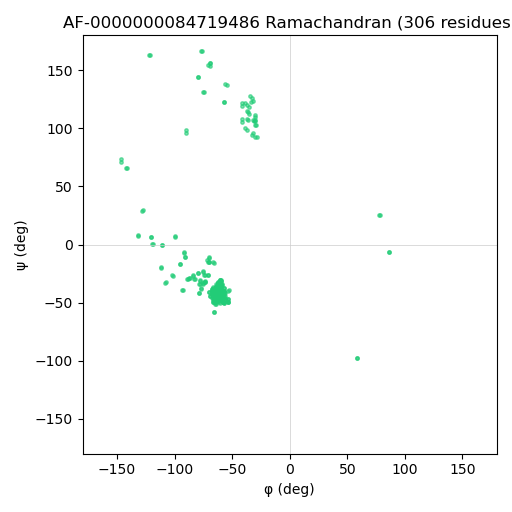 27 THR B C 1
ATOM 1417 O O . THR B 1 27 ? 6.379 19.25 -7.836 1 96.06 27 THR B O 1
ATOM 1420 N N . ARG B 1 28 ? 6.363 20.75 -9.453 1 96.25 28 ARG B N 1
ATOM 1421 C CA . ARG B 1 28 ? 4.914 20.75 -9.625 1 96.25 28 ARG B CA 1
ATOM 1422 C C . ARG B 1 28 ? 4.426 19.391 -10.109 1 96.25 28 ARG B C 1
ATOM 1424 O O . ARG B 1 28 ? 3.33 18.953 -9.742 1 96.25 28 ARG B O 1
ATOM 1431 N N . VAL B 1 29 ? 5.18 18.812 -10.898 1 95.06 29 VAL B N 1
ATOM 1432 C CA . VAL B 1 29 ? 4.82 17.5 -11.422 1 95.06 29 VAL B CA 1
ATOM 1433 C C . VAL B 1 29 ? 4.734 16.5 -10.273 1 95.06 29 VAL B C 1
ATOM 1435 O O . VAL B 1 29 ? 3.781 15.719 -10.195 1 95.06 29 VAL B O 1
ATOM 1438 N N . THR B 1 30 ? 5.715 16.484 -9.438 1 95.75 30 THR B N 1
ATOM 1439 C CA . THR B 1 30 ? 5.711 15.586 -8.297 1 95.75 30 THR B CA 1
ATOM 1440 C C . THR B 1 30 ? 4.543 15.891 -7.363 1 95.75 30 THR B C 1
ATOM 1442 O O . THR B 1 30 ? 3.875 14.984 -6.871 1 95.75 30 THR B O 1
ATOM 1445 N N . ARG B 1 31 ? 4.309 17.172 -7.188 1 94.75 31 ARG B N 1
ATOM 1446 C CA . ARG B 1 31 ? 3.164 17.547 -6.367 1 94.75 31 ARG B CA 1
ATOM 1447 C C . ARG B 1 31 ? 1.861 17.031 -6.965 1 94.75 31 ARG B C 1
ATOM 1449 O O . ARG B 1 31 ? 0.974 16.594 -6.234 1 94.75 31 ARG B O 1
ATOM 1456 N N . TRP B 1 32 ? 1.771 17.141 -8.195 1 94.25 32 TRP B N 1
ATOM 1457 C CA . TRP B 1 32 ? 0.587 16.609 -8.852 1 94.25 32 TRP B CA 1
ATOM 1458 C C . TRP B 1 32 ? 0.459 15.109 -8.602 1 94.25 32 TRP B C 1
ATOM 1460 O O . TRP B 1 32 ? -0.625 14.617 -8.273 1 94.25 32 TRP B O 1
ATOM 1470 N N . TYR B 1 33 ? 1.498 14.297 -8.75 1 92.44 33 TYR B N 1
ATOM 1471 C CA . TYR B 1 33 ? 1.492 12.859 -8.492 1 92.44 33 TYR B CA 1
ATOM 1472 C C . TYR B 1 33 ? 1.118 12.562 -7.047 1 92.44 33 TYR B C 1
ATOM 1474 O O . TYR B 1 33 ? 0.448 11.57 -6.766 1 92.44 33 TYR B O 1
ATOM 1482 N N . LEU B 1 34 ? 1.542 13.445 -6.148 1 92.38 34 LEU B N 1
ATOM 1483 C CA . LEU B 1 34 ? 1.305 13.234 -4.727 1 92.38 34 LEU B CA 1
ATOM 1484 C C . LEU B 1 34 ? -0.156 13.492 -4.375 1 92.38 34 LEU B C 1
ATOM 1486 O O . LEU B 1 34 ? -0.699 12.867 -3.461 1 92.38 34 LEU B O 1
ATOM 1490 N N . GLU B 1 35 ? -0.775 14.312 -5.156 1 90.69 35 GLU B N 1
ATOM 1491 C CA . GLU B 1 35 ? -2.09 14.781 -4.734 1 90.69 35 GLU B CA 1
ATOM 1492 C C . GLU B 1 35 ? -3.193 14.227 -5.629 1 90.69 35 GLU B C 1
ATOM 1494 O O . GLU B 1 35 ? -4.359 14.188 -5.23 1 90.69 35 GLU B O 1
ATOM 1499 N N . SER B 1 36 ? -2.82 13.805 -6.762 1 91.19 36 SER B N 1
ATOM 1500 C CA . SER B 1 36 ? -3.822 13.398 -7.746 1 91.19 36 SER B CA 1
ATOM 1501 C C . SER B 1 36 ? -4.34 11.992 -7.461 1 91.19 36 SER B C 1
ATOM 1503 O O . SER B 1 36 ? -3.566 11.102 -7.098 1 91.19 36 SER B O 1
ATOM 1505 N N . ASP B 1 37 ? -5.621 11.75 -7.707 1 90.81 37 ASP B N 1
ATOM 1506 C CA . ASP B 1 37 ? -6.207 10.422 -7.578 1 90.81 37 ASP B CA 1
ATOM 1507 C C . ASP B 1 37 ? -6.34 9.742 -8.938 1 90.81 37 ASP B C 1
ATOM 1509 O O . ASP B 1 37 ? -6.863 8.633 -9.031 1 90.81 37 ASP B O 1
ATOM 1513 N N . VAL B 1 38 ? -5.84 10.305 -9.906 1 91.69 38 VAL B N 1
ATOM 1514 C CA . VAL B 1 38 ? -6.035 9.805 -11.266 1 91.69 38 VAL B CA 1
ATOM 1515 C C . VAL B 1 38 ? -5.395 8.43 -11.406 1 91.69 38 VAL B C 1
ATOM 1517 O O . VAL B 1 38 ? -6.047 7.473 -11.828 1 91.69 38 VAL B O 1
ATOM 1520 N N . LEU B 1 39 ? -4.172 8.312 -11.016 1 91.81 39 LEU B N 1
ATOM 1521 C CA . LEU B 1 39 ? -3.449 7.059 -11.203 1 91.81 39 LEU B CA 1
ATOM 1522 C C . LEU B 1 39 ? -4.062 5.949 -10.359 1 91.81 39 LEU B C 1
ATOM 1524 O O . LEU B 1 39 ? -4.379 4.871 -10.875 1 91.81 39 LEU B O 1
ATOM 1528 N N . PRO B 1 40 ? -4.285 6.191 -9.078 1 89.75 40 PRO B N 1
ATOM 1529 C CA . PRO B 1 40 ? -4.945 5.16 -8.273 1 89.75 40 PRO B CA 1
ATOM 1530 C C . PRO B 1 40 ? -6.324 4.781 -8.812 1 89.75 40 PRO B C 1
ATOM 1532 O O . PRO B 1 40 ? -6.723 3.617 -8.734 1 89.75 40 PRO B O 1
ATOM 1535 N N . LEU B 1 41 ? -7.055 5.707 -9.375 1 92.81 41 LEU B N 1
ATOM 1536 C CA . LEU B 1 41 ? -8.383 5.426 -9.906 1 92.81 41 LEU B CA 1
ATOM 1537 C C . LEU B 1 41 ? -8.297 4.543 -11.148 1 92.81 41 LEU B C 1
ATOM 1539 O O . LEU B 1 41 ? -9.07 3.596 -11.297 1 92.81 41 LEU B O 1
ATOM 1543 N N . VAL B 1 42 ? -7.391 4.852 -12.016 1 95.31 42 VAL B N 1
ATOM 1544 C CA . VAL B 1 42 ? -7.219 4.078 -13.242 1 95.31 42 VAL B CA 1
ATOM 1545 C C . VAL B 1 42 ? -6.777 2.656 -12.898 1 95.31 42 VAL B C 1
ATOM 1547 O O . VAL B 1 42 ? -7.383 1.685 -13.367 1 95.31 42 VAL B O 1
ATOM 1550 N N . ILE B 1 43 ? -5.77 2.551 -12.062 1 95.69 43 ILE B N 1
ATOM 1551 C CA . ILE B 1 43 ? -5.254 1.237 -11.688 1 95.69 43 ILE B CA 1
ATOM 1552 C C . ILE B 1 43 ? -6.324 0.464 -10.922 1 95.69 43 ILE B C 1
ATOM 1554 O O . ILE B 1 43 ? -6.547 -0.722 -11.18 1 95.69 43 ILE B O 1
ATOM 1558 N N . GLY B 1 44 ? -7.016 1.146 -10.023 1 96.31 44 GLY B N 1
ATOM 1559 C CA . GLY B 1 44 ? -8.102 0.52 -9.289 1 96.31 44 GLY B CA 1
ATOM 1560 C C . GLY B 1 44 ? -9.219 0.024 -10.188 1 96.31 44 GLY B C 1
ATOM 1561 O O . GLY B 1 44 ? -9.812 -1.027 -9.93 1 96.31 44 GLY B O 1
ATOM 1562 N N . GLY B 1 45 ? -9.547 0.774 -11.234 1 96.88 45 GLY B N 1
ATOM 1563 C CA . GLY B 1 45 ? -10.555 0.355 -12.195 1 96.88 45 GLY B CA 1
ATOM 1564 C C . GLY B 1 45 ? -10.18 -0.915 -12.938 1 96.88 45 GLY B C 1
ATOM 1565 O O . GLY B 1 45 ? -10.992 -1.836 -13.055 1 96.88 45 GLY B O 1
ATOM 1566 N N . VAL B 1 46 ? -8.984 -0.975 -13.445 1 96.44 46 VAL B N 1
ATOM 1567 C CA . VAL B 1 46 ? -8.508 -2.158 -14.156 1 96.44 46 VAL B CA 1
ATOM 1568 C C . VAL B 1 46 ? -8.469 -3.352 -13.203 1 96.44 46 VAL B C 1
ATOM 1570 O O . VAL B 1 46 ? -8.867 -4.461 -13.57 1 96.44 46 VAL B O 1
ATOM 1573 N N . TYR B 1 47 ? -7.973 -3.156 -12.008 1 97.62 47 TYR B N 1
ATOM 1574 C CA . TYR B 1 47 ? -7.938 -4.191 -10.984 1 97.62 47 TYR B CA 1
ATOM 1575 C C . TYR B 1 47 ? -9.328 -4.77 -10.742 1 97.62 47 TYR B C 1
ATOM 1577 O O . TYR B 1 47 ? -9.508 -5.988 -10.75 1 97.62 47 TYR B O 1
ATOM 1585 N N . LEU B 1 48 ? -10.258 -3.887 -10.57 1 96.75 48 LEU B N 1
ATOM 1586 C CA . LEU B 1 48 ? -11.617 -4.324 -10.297 1 96.75 48 LEU B CA 1
ATOM 1587 C C . LEU B 1 48 ? -12.188 -5.102 -11.477 1 96.75 48 LEU B C 1
ATOM 1589 O O . LEU B 1 48 ? -12.867 -6.113 -11.289 1 96.75 48 LEU B O 1
ATOM 1593 N N . LEU B 1 49 ? -11.93 -4.648 -12.648 1 96.06 49 LEU B N 1
ATOM 1594 C CA . LEU B 1 49 ? -12.398 -5.328 -13.852 1 96.06 49 LEU B CA 1
ATOM 1595 C C . LEU B 1 49 ? -11.852 -6.754 -13.914 1 96.06 49 LEU B C 1
ATOM 1597 O O . LEU B 1 49 ? -12.539 -7.664 -14.383 1 96.06 49 LEU B O 1
ATOM 1601 N N . LYS B 1 50 ? -10.633 -6.926 -13.469 1 96.31 50 LYS B N 1
ATOM 1602 C CA . LYS B 1 50 ? -10 -8.242 -13.531 1 96.31 50 LYS B CA 1
ATOM 1603 C C . LYS B 1 50 ? -10.5 -9.141 -12.398 1 96.31 50 LYS B C 1
ATOM 1605 O O . LYS B 1 50 ? -10.656 -10.352 -12.586 1 96.31 50 LYS B O 1
ATOM 1610 N N . VAL B 1 51 ? -10.789 -8.625 -11.266 1 95.5 51 VAL B N 1
ATOM 1611 C CA . VAL B 1 51 ? -11.102 -9.391 -10.07 1 95.5 51 VAL B CA 1
ATOM 1612 C C . VAL B 1 51 ? -12.602 -9.68 -10.016 1 95.5 51 VAL B C 1
ATOM 1614 O O . VAL B 1 51 ? -13.023 -10.734 -9.539 1 95.5 51 VAL B O 1
ATOM 1617 N N . ALA B 1 52 ? -13.391 -8.836 -10.562 1 94.69 52 ALA B N 1
ATOM 1618 C CA . ALA B 1 52 ? -14.844 -8.844 -10.414 1 94.69 52 ALA B CA 1
ATOM 1619 C C . ALA B 1 52 ? -15.43 -10.18 -10.867 1 94.69 52 ALA B C 1
ATOM 1621 O O . ALA B 1 52 ? -16.266 -10.758 -10.18 1 94.69 52 ALA B O 1
ATOM 1622 N N . PRO B 1 53 ? -14.984 -10.758 -11.938 1 94.38 53 PRO B N 1
ATOM 1623 C CA . PRO B 1 53 ? -15.578 -12.016 -12.398 1 94.38 53 PRO B CA 1
ATOM 1624 C C . PRO B 1 53 ? -15.336 -13.172 -11.43 1 94.38 53 PRO B C 1
ATOM 1626 O O . PRO B 1 53 ? -16.016 -14.195 -11.5 1 94.38 53 PRO B O 1
ATOM 1629 N N . HIS B 1 54 ? -14.414 -13.023 -10.516 1 92.5 54 HIS B N 1
ATOM 1630 C CA . HIS B 1 54 ? -14.008 -14.141 -9.664 1 92.5 54 HIS B CA 1
ATOM 1631 C C . HIS B 1 54 ? -14.453 -13.914 -8.219 1 92.5 54 HIS B C 1
ATOM 1633 O O . HIS B 1 54 ? -14.203 -14.75 -7.352 1 92.5 54 HIS B O 1
ATOM 1639 N N . LEU B 1 55 ? -15.078 -12.852 -7.879 1 88.44 55 LEU B N 1
ATOM 1640 C CA . LEU B 1 55 ? -15.383 -12.406 -6.523 1 88.44 55 LEU B CA 1
ATOM 1641 C C . LEU B 1 55 ? -16.188 -13.469 -5.781 1 88.44 55 LEU B C 1
ATOM 1643 O O . LEU B 1 55 ? -15.891 -13.789 -4.629 1 88.44 55 LEU B O 1
ATOM 1647 N N . PRO B 1 56 ? -17.188 -14.094 -6.254 1 82.06 56 PRO B N 1
ATOM 1648 C CA . PRO B 1 56 ? -17.969 -15.102 -5.52 1 82.06 56 PRO B CA 1
ATOM 1649 C C . PRO B 1 56 ? -17.109 -16.25 -5.016 1 82.06 56 PRO B C 1
ATOM 1651 O O . PRO B 1 56 ? -17.266 -16.703 -3.879 1 82.06 56 PRO B O 1
ATOM 1654 N N . GLY B 1 57 ? -16.141 -16.688 -5.75 1 77.75 57 GLY B N 1
ATOM 1655 C CA . GLY B 1 57 ? -15.258 -17.766 -5.359 1 77.75 57 GLY B CA 1
ATOM 1656 C C . GLY B 1 57 ? -14.188 -17.328 -4.375 1 77.75 57 GLY B C 1
ATOM 1657 O O . GLY B 1 57 ? -13.781 -18.109 -3.51 1 77.75 57 GLY B O 1
ATOM 1658 N N . LEU B 1 58 ? -13.758 -16.078 -4.441 1 77.62 58 LEU B N 1
ATOM 1659 C CA . LEU B 1 58 ? -12.664 -15.555 -3.623 1 77.62 58 LEU B CA 1
ATOM 1660 C C . LEU B 1 58 ? -13.125 -15.32 -2.188 1 77.62 58 LEU B C 1
ATOM 1662 O O . LEU B 1 58 ? -12.359 -15.531 -1.244 1 77.62 58 LEU B O 1
ATOM 1666 N N . LEU B 1 59 ? -14.273 -14.969 -1.974 1 71.5 59 LEU B N 1
ATOM 1667 C CA . LEU B 1 59 ? -14.781 -14.633 -0.65 1 71.5 59 LEU B CA 1
ATOM 1668 C C . LEU B 1 59 ? -14.93 -15.883 0.209 1 71.5 59 LEU B C 1
ATOM 1670 O O . LEU B 1 59 ? -14.953 -15.797 1.438 1 71.5 59 LEU B O 1
ATOM 1674 N N . SER B 1 60 ? -14.867 -17 -0.332 1 64.81 60 SER B N 1
ATOM 1675 C CA . SER B 1 60 ? -15.078 -18.234 0.401 1 64.81 60 SER B CA 1
ATOM 1676 C C . SER B 1 60 ? -13.75 -18.844 0.854 1 64.81 60 SER B C 1
ATOM 1678 O O . SER B 1 60 ? -13.719 -19.703 1.745 1 64.81 60 SER B O 1
ATOM 1680 N N . GLN B 1 61 ? -12.578 -18.469 0.314 1 60.25 61 GLN B N 1
ATOM 1681 C CA . GLN B 1 61 ? -11.344 -19.203 0.577 1 60.25 61 GLN B CA 1
ATOM 1682 C C . GLN B 1 61 ? -10.133 -18.281 0.599 1 60.25 61 GLN B C 1
ATOM 1684 O O . GLN B 1 61 ? -9.445 -18.125 -0.411 1 60.25 61 GLN B O 1
ATOM 1689 N N . PHE B 1 62 ? -9.922 -17.469 1.618 1 60.53 62 PHE B N 1
ATOM 1690 C CA . PHE B 1 62 ? -8.742 -16.656 1.35 1 60.53 62 PHE B CA 1
ATOM 1691 C C . PHE B 1 62 ? -7.758 -16.734 2.514 1 60.53 62 PHE B C 1
ATOM 1693 O O . PHE B 1 62 ? -6.836 -15.914 2.604 1 60.53 62 PHE B O 1
ATOM 1700 N N . ASP B 1 63 ? -7.824 -17.891 3.18 1 67 63 ASP B N 1
ATOM 1701 C CA . ASP B 1 63 ? -7.086 -17.672 4.422 1 67 63 ASP B CA 1
ATOM 1702 C C . ASP B 1 63 ? -5.891 -18.625 4.52 1 67 63 ASP B C 1
ATOM 1704 O O . ASP B 1 63 ? -5.16 -18.609 5.512 1 67 63 ASP B O 1
ATOM 1708 N N . THR B 1 64 ? -5.785 -19.438 3.436 1 79.38 64 THR B N 1
ATOM 1709 C CA . THR B 1 64 ? -4.629 -20.328 3.459 1 79.38 64 THR B CA 1
ATOM 1710 C C . THR B 1 64 ? -3.748 -20.109 2.232 1 79.38 64 THR B C 1
ATOM 1712 O O . THR B 1 64 ? -4.195 -19.531 1.238 1 79.38 64 THR B O 1
ATOM 1715 N N . LEU B 1 65 ? -2.539 -20.609 2.373 1 84.56 65 LEU B N 1
ATOM 1716 C CA . LEU B 1 65 ? -1.594 -20.391 1.282 1 84.56 65 LEU B CA 1
ATOM 1717 C C . LEU B 1 65 ? -2.021 -21.156 0.036 1 84.56 65 LEU B C 1
ATOM 1719 O O . LEU B 1 65 ? -1.947 -20.641 -1.078 1 84.56 65 LEU B O 1
ATOM 1723 N N . PRO B 1 66 ? -2.521 -22.422 0.156 1 85.44 66 PRO B N 1
ATOM 1724 C CA . PRO B 1 66 ? -3.012 -23.109 -1.04 1 85.44 66 PRO B CA 1
ATOM 1725 C C . PRO B 1 66 ? -4.18 -22.375 -1.704 1 85.44 66 PRO B C 1
ATOM 1727 O O . PRO B 1 66 ? -4.27 -22.344 -2.934 1 85.44 66 PRO B O 1
ATOM 1730 N N . HIS B 1 67 ? -5.039 -21.75 -0.937 1 84.69 67 HIS B N 1
ATOM 1731 C CA . HIS B 1 67 ? -6.145 -20.984 -1.485 1 84.69 67 HIS B CA 1
ATOM 1732 C C . HIS B 1 67 ? -5.637 -19.766 -2.246 1 84.69 67 HIS B C 1
ATOM 1734 O O . HIS B 1 67 ? -6.148 -19.438 -3.318 1 84.69 67 HIS B O 1
ATOM 1740 N N . ILE B 1 68 ? -4.652 -19.156 -1.722 1 85.12 68 ILE B N 1
ATOM 1741 C CA . ILE B 1 68 ? -4.051 -17.984 -2.344 1 85.12 68 ILE B CA 1
ATOM 1742 C C . ILE B 1 68 ? -3.387 -18.375 -3.662 1 85.12 68 ILE B C 1
ATOM 1744 O O . ILE B 1 68 ? -3.576 -17.719 -4.684 1 85.12 68 ILE B O 1
ATOM 1748 N N . GLU B 1 69 ? -2.672 -19.406 -3.584 1 88.94 69 GLU B N 1
ATOM 1749 C CA . GLU B 1 69 ? -1.995 -19.891 -4.781 1 88.94 69 GLU B CA 1
ATOM 1750 C C . GLU B 1 69 ? -2.998 -20.234 -5.879 1 88.94 69 GLU B C 1
ATOM 1752 O O . GLU B 1 69 ? -2.789 -19.906 -7.047 1 88.94 69 GLU B O 1
ATOM 1757 N N . ALA B 1 70 ? -4.07 -20.922 -5.559 1 88.88 70 ALA B N 1
ATOM 1758 C CA . ALA B 1 70 ? -5.109 -21.312 -6.516 1 88.88 70 ALA B CA 1
ATOM 1759 C C . ALA B 1 70 ? -5.785 -20.078 -7.105 1 88.88 70 ALA B C 1
ATOM 1761 O O . ALA B 1 70 ? -6.078 -20.031 -8.305 1 88.88 70 ALA B O 1
ATOM 1762 N N . ALA B 1 71 ? -6.027 -19.109 -6.277 1 88.25 71 ALA B N 1
ATOM 1763 C CA . ALA B 1 71 ? -6.656 -17.875 -6.734 1 88.25 71 ALA B CA 1
ATOM 1764 C C . ALA B 1 71 ? -5.785 -17.156 -7.762 1 88.25 71 ALA B C 1
ATOM 1766 O O . ALA B 1 71 ? -6.293 -16.625 -8.758 1 88.25 71 ALA B O 1
ATOM 1767 N N . LEU B 1 72 ? -4.469 -17.188 -7.551 1 90 72 LEU B N 1
ATOM 1768 C CA . LEU B 1 72 ? -3.543 -16.484 -8.43 1 90 72 LEU B CA 1
ATOM 1769 C C . LEU B 1 72 ? -3.459 -17.156 -9.789 1 90 72 LEU B C 1
ATOM 1771 O O . LEU B 1 72 ? -2.99 -16.562 -10.758 1 90 72 LEU B O 1
ATOM 1775 N N . ARG B 1 73 ? -3.959 -18.375 -9.859 1 90.38 73 ARG B N 1
ATOM 1776 C CA . ARG B 1 73 ? -3.887 -19.125 -11.109 1 90.38 73 ARG B CA 1
ATOM 1777 C C . ARG B 1 73 ? -5.137 -18.906 -11.953 1 90.38 73 ARG B C 1
ATOM 1779 O O . ARG B 1 73 ? -5.184 -19.297 -13.117 1 90.38 73 ARG B O 1
ATOM 1786 N N . MET B 1 74 ? -6.07 -18.25 -11.438 1 91.69 74 MET B N 1
ATOM 1787 C CA . MET B 1 74 ? -7.27 -17.938 -12.203 1 91.69 74 MET B CA 1
ATOM 1788 C C . MET B 1 74 ? -6.965 -16.906 -13.281 1 91.69 74 MET B C 1
ATOM 1790 O O . MET B 1 74 ? -6.02 -16.125 -13.156 1 91.69 74 MET B O 1
ATOM 1794 N N . PRO B 1 75 ? -7.781 -16.938 -14.344 1 92.81 75 PRO B N 1
ATOM 1795 C CA . PRO B 1 75 ? -7.508 -16.031 -15.461 1 92.81 75 PRO B CA 1
ATOM 1796 C C . PRO B 1 75 ? -7.477 -14.562 -15.031 1 92.81 75 PRO B C 1
ATOM 1798 O O . PRO B 1 75 ? -8.438 -14.07 -14.438 1 92.81 75 PRO B O 1
ATOM 1801 N N . GLY B 1 76 ? -6.348 -13.914 -15.297 1 94.62 76 GLY B N 1
ATOM 1802 C CA . GLY B 1 76 ? -6.23 -12.484 -15.062 1 94.62 76 GLY B CA 1
ATOM 1803 C C . GLY B 1 76 ? -5.824 -12.148 -13.641 1 94.62 76 GLY B C 1
ATOM 1804 O O . GLY B 1 76 ? -5.488 -11 -13.344 1 94.62 76 GLY B O 1
ATOM 1805 N N . MET B 1 77 ? -5.758 -13.062 -12.797 1 94.19 77 MET B N 1
ATOM 1806 C CA . MET B 1 77 ? -5.594 -12.773 -11.375 1 94.19 77 MET B CA 1
ATOM 1807 C C . MET B 1 77 ? -4.129 -12.523 -11.031 1 94.19 77 MET B C 1
ATOM 1809 O O . MET B 1 77 ? -3.822 -11.797 -10.086 1 94.19 77 MET B O 1
ATOM 1813 N N . LEU B 1 78 ? -3.258 -13.141 -11.766 1 93.88 78 LEU B N 1
ATOM 1814 C CA . LEU B 1 78 ? -1.85 -12.828 -11.555 1 93.88 78 LEU B CA 1
ATOM 1815 C C . LEU B 1 78 ? -1.573 -11.359 -11.867 1 93.88 78 LEU B C 1
ATOM 1817 O O . LEU B 1 78 ? -0.871 -10.68 -11.109 1 93.88 78 LEU B O 1
ATOM 1821 N N . LEU B 1 79 ? -2.084 -10.898 -12.961 1 94.06 79 LEU B N 1
ATOM 1822 C CA . LEU B 1 79 ? -1.972 -9.477 -13.289 1 94.06 79 LEU B CA 1
ATOM 1823 C C . LEU B 1 79 ? -2.609 -8.625 -12.195 1 94.06 79 LEU B C 1
ATOM 1825 O O . LEU B 1 79 ? -2.027 -7.625 -11.766 1 94.06 79 LEU B O 1
ATOM 1829 N N . ALA B 1 80 ? -3.785 -8.977 -11.766 1 95.56 80 ALA B N 1
ATOM 1830 C CA . ALA B 1 80 ? -4.484 -8.234 -10.719 1 95.56 80 ALA B CA 1
ATOM 1831 C C . ALA B 1 80 ? -3.633 -8.133 -9.461 1 95.56 80 ALA B C 1
ATOM 1833 O O . ALA B 1 80 ? -3.535 -7.059 -8.852 1 95.56 80 ALA B O 1
ATOM 1834 N N . GLY B 1 81 ? -3.088 -9.234 -9.094 1 94.56 81 GLY B N 1
ATOM 1835 C CA . GLY B 1 81 ? -2.197 -9.227 -7.941 1 94.56 81 GLY B CA 1
ATOM 1836 C C . GLY B 1 81 ? -1.025 -8.273 -8.102 1 94.56 81 GLY B C 1
ATOM 1837 O O . GLY B 1 81 ? -0.653 -7.574 -7.164 1 94.56 81 GLY B O 1
ATOM 1838 N N . TRP B 1 82 ? -0.451 -8.328 -9.242 1 93.88 82 TRP B N 1
ATOM 1839 C CA . TRP B 1 82 ? 0.713 -7.484 -9.492 1 93.88 82 TRP B CA 1
ATOM 1840 C C . TRP B 1 82 ? 0.323 -6.012 -9.508 1 93.88 82 TRP B C 1
ATOM 1842 O O . TRP B 1 82 ? 1.021 -5.172 -8.93 1 93.88 82 TRP B O 1
ATOM 1852 N N . ILE B 1 83 ? -0.706 -5.66 -10.156 1 95.06 83 ILE B N 1
ATOM 1853 C CA . ILE B 1 83 ? -1.048 -4.242 -10.234 1 95.06 83 ILE B CA 1
ATOM 1854 C C . ILE B 1 83 ? -1.545 -3.756 -8.875 1 95.06 83 ILE B C 1
ATOM 1856 O O . ILE B 1 83 ? -1.465 -2.564 -8.57 1 95.06 83 ILE B O 1
ATOM 1860 N N . HIS B 1 84 ? -2.104 -4.668 -8.055 1 96.5 84 HIS B N 1
ATOM 1861 C CA . HIS B 1 84 ? -2.35 -4.348 -6.656 1 96.5 84 HIS B CA 1
ATOM 1862 C C . HIS B 1 84 ? -1.081 -3.848 -5.973 1 96.5 84 HIS B C 1
ATOM 1864 O O . HIS B 1 84 ? -1.098 -2.811 -5.309 1 96.5 84 HIS B O 1
ATOM 1870 N N . TYR B 1 85 ? 0.019 -4.566 -6.129 1 95.62 85 TYR B N 1
ATOM 1871 C CA . TYR B 1 85 ? 1.31 -4.133 -5.602 1 95.62 85 TYR B CA 1
ATOM 1872 C C . TYR B 1 85 ? 1.688 -2.762 -6.145 1 95.62 85 TYR B C 1
ATOM 1874 O O . TYR B 1 85 ? 2.072 -1.87 -5.383 1 95.62 85 TYR B O 1
ATOM 1882 N N . LEU B 1 86 ? 1.592 -2.668 -7.469 1 94.44 86 LEU B N 1
ATOM 1883 C CA . LEU B 1 86 ? 1.972 -1.445 -8.164 1 94.44 86 LEU B CA 1
ATOM 1884 C C . LEU B 1 86 ? 1.243 -0.239 -7.582 1 94.44 86 LEU B C 1
ATOM 1886 O O . LEU B 1 86 ? 1.86 0.792 -7.309 1 94.44 86 LEU B O 1
ATOM 1890 N N . ALA B 1 87 ? -0.005 -0.345 -7.387 1 96.31 87 ALA B N 1
ATOM 1891 C CA . ALA B 1 87 ? -0.845 0.743 -6.895 1 96.31 87 ALA B CA 1
ATOM 1892 C C . ALA B 1 87 ? -0.479 1.11 -5.461 1 96.31 87 ALA B C 1
ATOM 1894 O O . ALA B 1 87 ? -0.233 2.279 -5.156 1 96.31 87 ALA B O 1
ATOM 1895 N N . PHE B 1 88 ? -0.386 0.13 -4.613 1 97.88 88 PHE B N 1
ATOM 1896 C CA . PHE B 1 88 ? -0.245 0.451 -3.197 1 97.88 88 PHE B CA 1
ATOM 1897 C C . PHE B 1 88 ? 1.212 0.731 -2.848 1 97.88 88 PHE B C 1
ATOM 1899 O O . PHE B 1 88 ? 1.499 1.524 -1.948 1 97.88 88 PHE B O 1
ATOM 1906 N N . ASP B 1 89 ? 2.158 0.163 -3.602 1 97.19 89 ASP B N 1
ATOM 1907 C CA . ASP B 1 89 ? 3.543 0.595 -3.445 1 97.19 89 ASP B CA 1
ATOM 1908 C C . ASP B 1 89 ? 3.691 2.084 -3.746 1 97.19 89 ASP B C 1
ATOM 1910 O O . ASP B 1 89 ? 4.375 2.807 -3.014 1 97.19 89 ASP B O 1
ATOM 1914 N N . PHE B 1 90 ? 3.078 2.463 -4.805 1 97.56 90 PHE B N 1
ATOM 1915 C CA . PHE B 1 90 ? 3.17 3.859 -5.215 1 97.56 90 PHE B CA 1
ATOM 1916 C C . PHE B 1 90 ? 2.523 4.77 -4.176 1 97.56 90 PHE B C 1
ATOM 1918 O O . PHE B 1 90 ? 3.082 5.809 -3.82 1 97.56 90 PHE B O 1
ATOM 1925 N N . LEU B 1 91 ? 1.369 4.445 -3.668 1 97.44 91 LEU B N 1
ATOM 1926 C CA . LEU B 1 91 ? 0.68 5.25 -2.664 1 97.44 91 LEU B CA 1
ATOM 1927 C C . LEU B 1 91 ? 1.518 5.367 -1.396 1 97.44 91 LEU B C 1
ATOM 1929 O O . LEU B 1 91 ? 1.614 6.449 -0.81 1 97.44 91 LEU B O 1
ATOM 1933 N N . VAL B 1 92 ? 2.121 4.277 -0.997 1 97.44 92 VAL B N 1
ATOM 1934 C CA . VAL B 1 92 ? 2.965 4.316 0.192 1 97.44 92 VAL B CA 1
ATOM 1935 C C . VAL B 1 92 ? 4.207 5.16 -0.084 1 97.44 92 VAL B C 1
ATOM 1937 O O . VAL B 1 92 ? 4.668 5.902 0.788 1 97.44 92 VAL B O 1
ATOM 1940 N N . GLY B 1 93 ? 4.738 5.039 -1.312 1 98.06 93 GLY B N 1
ATOM 1941 C CA . GLY B 1 93 ? 5.832 5.91 -1.699 1 98.06 93 GLY B CA 1
ATOM 1942 C C . GLY B 1 93 ? 5.492 7.387 -1.583 1 98.06 93 GLY B C 1
ATOM 1943 O O . GLY B 1 93 ? 6.309 8.18 -1.118 1 98.06 93 GLY B O 1
ATOM 1944 N N . ARG B 1 94 ? 4.316 7.734 -1.946 1 97.44 94 ARG B N 1
ATOM 1945 C CA . ARG B 1 94 ? 3.836 9.109 -1.801 1 97.44 94 ARG B CA 1
ATOM 1946 C C . ARG B 1 94 ? 3.828 9.531 -0.336 1 97.44 94 ARG B C 1
ATOM 1948 O O . ARG B 1 94 ? 4.227 10.648 -0.007 1 97.44 94 ARG B O 1
ATOM 1955 N N . VAL B 1 95 ? 3.348 8.703 0.47 1 95.88 95 VAL B N 1
ATOM 1956 C CA . VAL B 1 95 ? 3.234 8.977 1.898 1 95.88 95 VAL B CA 1
ATOM 1957 C C . VAL B 1 95 ? 4.621 9.188 2.496 1 95.88 95 VAL B C 1
ATOM 1959 O O . VAL B 1 95 ? 4.832 10.109 3.291 1 95.88 95 VAL B O 1
ATOM 1962 N N . VAL B 1 96 ? 5.516 8.305 2.059 1 97.5 96 VAL B N 1
ATOM 1963 C CA . VAL B 1 96 ? 6.887 8.398 2.545 1 97.5 96 VAL B CA 1
ATOM 1964 C C . VAL B 1 96 ? 7.484 9.75 2.16 1 97.5 96 VAL B C 1
ATOM 1966 O O . VAL B 1 96 ? 8.039 10.453 3.008 1 97.5 96 VAL B O 1
ATOM 1969 N N . LEU B 1 97 ? 7.375 10.109 0.919 1 98.25 97 LEU B N 1
ATOM 1970 C CA . LEU B 1 97 ? 7.949 11.367 0.456 1 98.25 97 LEU B CA 1
ATOM 1971 C C . LEU B 1 97 ? 7.301 12.555 1.156 1 98.25 97 LEU B C 1
ATOM 1973 O O . LEU B 1 97 ? 7.992 13.453 1.639 1 98.25 97 LEU B O 1
ATOM 1977 N N . ALA B 1 98 ? 5.988 12.602 1.234 1 95.75 98 ALA B N 1
ATOM 1978 C CA . ALA B 1 98 ? 5.262 13.695 1.863 1 95.75 98 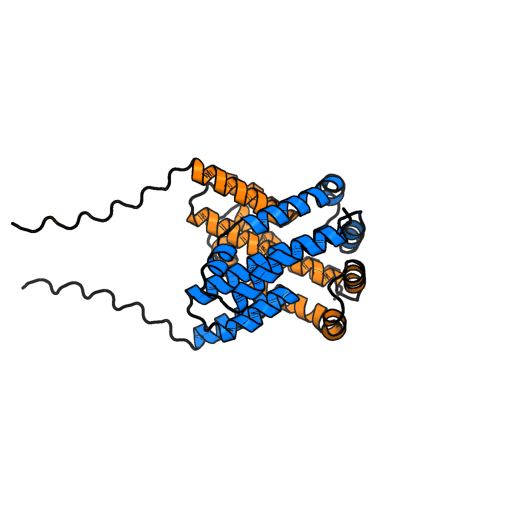ALA B CA 1
ATOM 1979 C C . ALA B 1 98 ? 5.641 13.836 3.334 1 95.75 98 ALA B C 1
ATOM 1981 O O . ALA B 1 98 ? 5.852 14.953 3.822 1 95.75 98 ALA B O 1
ATOM 1982 N N . ASP B 1 99 ? 5.723 12.727 4.004 1 94.69 99 ASP B N 1
ATOM 1983 C CA . ASP B 1 99 ? 6.086 12.742 5.418 1 94.69 99 ASP B CA 1
ATOM 1984 C C . ASP B 1 99 ? 7.512 13.258 5.613 1 94.69 99 ASP B C 1
ATOM 1986 O O . ASP B 1 99 ? 7.77 14.062 6.512 1 94.69 99 ASP B O 1
ATOM 1990 N N . ALA B 1 100 ? 8.383 12.773 4.785 1 96.56 100 ALA B N 1
ATOM 1991 C CA . ALA B 1 100 ? 9.773 13.203 4.871 1 96.56 100 ALA B CA 1
ATOM 1992 C C . ALA B 1 100 ? 9.891 14.711 4.66 1 96.56 100 ALA B C 1
ATOM 1994 O O . ALA B 1 100 ? 10.648 15.391 5.363 1 96.56 100 ALA B O 1
ATOM 1995 N N . GLN B 1 101 ? 9.164 15.203 3.693 1 95.69 101 GLN B N 1
ATOM 1996 C CA . GLN B 1 101 ? 9.164 16.641 3.416 1 95.69 101 GLN B CA 1
ATOM 1997 C C . GLN B 1 101 ? 8.586 17.422 4.586 1 95.69 101 GLN B C 1
ATOM 1999 O O . GLN B 1 101 ? 9.125 18.469 4.965 1 95.69 101 GLN B O 1
ATOM 2004 N N . ARG B 1 102 ? 7.547 16.938 5.188 1 93.38 102 ARG B N 1
ATOM 2005 C CA . ARG B 1 102 ? 6.93 17.578 6.34 1 93.38 102 ARG B CA 1
ATOM 2006 C C . ARG B 1 102 ? 7.887 17.625 7.523 1 93.38 102 ARG B C 1
ATOM 2008 O O . ARG B 1 102 ? 7.91 18.594 8.281 1 93.38 102 ARG B O 1
ATOM 2015 N N . ARG B 1 103 ? 8.688 16.625 7.66 1 93.81 103 ARG B N 1
ATOM 2016 C CA . ARG B 1 103 ? 9.562 16.5 8.82 1 93.81 103 ARG B CA 1
ATOM 2017 C C . ARG B 1 103 ? 10.922 17.156 8.547 1 93.81 103 ARG B C 1
ATOM 2019 O O . ARG B 1 103 ? 11.758 17.25 9.445 1 93.81 103 ARG B O 1
ATOM 2026 N N . GLY B 1 104 ? 11.117 17.484 7.32 1 94.69 104 GLY B N 1
ATOM 2027 C CA . GLY B 1 104 ? 12.375 18.125 6.965 1 94.69 104 GLY B CA 1
ATOM 2028 C C . GLY B 1 104 ? 13.523 17.141 6.848 1 94.69 104 GLY B C 1
ATOM 2029 O O . GLY B 1 104 ? 14.68 17.516 7.062 1 94.69 104 GLY B O 1
ATOM 2030 N N . ILE B 1 105 ? 13.281 15.953 6.582 1 95.75 105 ILE B N 1
ATOM 2031 C CA . ILE B 1 105 ? 14.32 14.938 6.398 1 95.75 105 ILE B CA 1
ATOM 2032 C C . ILE B 1 105 ? 15.008 15.141 5.051 1 95.75 105 ILE B C 1
ATOM 2034 O O . ILE B 1 105 ? 14.336 15.32 4.031 1 95.75 105 ILE B O 1
ATOM 2038 N N . PRO B 1 106 ? 16.375 15.148 5.039 1 96.31 106 PRO B N 1
ATOM 2039 C CA . PRO B 1 106 ? 17.078 15.352 3.775 1 96.31 106 PRO B CA 1
ATOM 2040 C C . PRO B 1 106 ? 16.672 14.336 2.707 1 96.31 106 PRO B C 1
ATOM 2042 O O . PRO B 1 106 ? 16.562 13.141 2.99 1 96.31 106 PRO B O 1
ATOM 2045 N N . HIS B 1 107 ? 16.5 14.82 1.523 1 97.56 107 HIS B N 1
ATOM 2046 C CA . HIS B 1 107 ? 15.977 14.016 0.425 1 97.56 107 HIS B CA 1
ATOM 2047 C C . HIS B 1 107 ? 16.922 12.859 0.089 1 97.56 107 HIS B C 1
ATOM 2049 O O . HIS B 1 107 ? 16.469 11.773 -0.274 1 97.56 107 HIS B O 1
ATOM 2055 N N . LEU B 1 108 ? 18.188 13.078 0.172 1 97.44 108 LEU B N 1
ATOM 2056 C CA . LEU B 1 108 ? 19.172 12.055 -0.178 1 97.44 108 LEU B CA 1
ATOM 2057 C C . LEU B 1 108 ? 19.016 10.82 0.709 1 97.44 108 LEU B C 1
ATOM 2059 O O . LEU B 1 108 ? 19.297 9.703 0.281 1 97.44 108 LEU B O 1
ATOM 2063 N N . LEU B 1 109 ? 18.562 11 1.966 1 97.19 109 LEU B N 1
ATOM 2064 C CA . LEU B 1 109 ? 18.297 9.883 2.867 1 97.19 109 LEU B CA 1
ATOM 2065 C C . LEU B 1 109 ? 17 9.164 2.488 1 97.19 109 LEU B C 1
ATOM 2067 O O . LEU B 1 109 ? 16.812 7.996 2.824 1 97.19 109 LEU B O 1
ATOM 2071 N N . VAL B 1 110 ? 16.125 9.844 1.804 1 98.25 110 VAL B N 1
ATOM 2072 C CA . VAL B 1 110 ? 14.805 9.336 1.467 1 98.25 110 VAL B CA 1
ATOM 2073 C C . VAL B 1 110 ? 14.867 8.547 0.161 1 98.25 110 VAL B C 1
ATOM 2075 O O . VAL B 1 110 ? 14.117 7.586 -0.03 1 98.25 110 VAL B O 1
ATOM 2078 N N . VAL B 1 111 ? 15.773 8.875 -0.71 1 98.69 111 VAL B N 1
ATOM 2079 C CA . VAL B 1 111 ? 15.867 8.312 -2.053 1 98.69 111 VAL B CA 1
ATOM 2080 C C . VAL B 1 111 ? 16.016 6.797 -1.967 1 98.69 111 VAL B C 1
ATOM 2082 O O . VAL B 1 111 ? 15.273 6.055 -2.615 1 98.69 111 VAL B O 1
ATOM 2085 N N . PRO B 1 112 ? 16.953 6.277 -1.139 1 98.38 112 PRO B N 1
ATOM 2086 C CA . PRO B 1 112 ? 17.047 4.816 -1.061 1 98.38 112 PRO B CA 1
ATOM 2087 C C . PRO B 1 112 ? 15.758 4.176 -0.533 1 98.38 112 PRO B C 1
ATOM 2089 O O . PRO B 1 112 ? 15.422 3.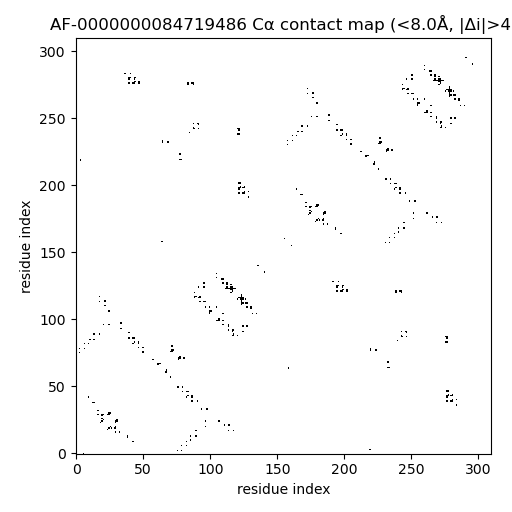055 -0.923 1 98.38 112 PRO B O 1
ATOM 2092 N N . CYS B 1 113 ? 15.055 4.867 0.352 1 98.44 113 CYS B N 1
ATOM 2093 C CA . CYS B 1 113 ? 13.797 4.359 0.879 1 98.44 113 CYS B CA 1
ATOM 2094 C C . CYS B 1 113 ? 12.734 4.281 -0.216 1 98.44 113 CYS B C 1
ATOM 2096 O O . CYS B 1 113 ? 12 3.297 -0.303 1 98.44 113 CYS B O 1
ATOM 2098 N N . LEU B 1 114 ? 12.719 5.316 -1.055 1 98.69 114 LEU B N 1
ATOM 2099 C CA . LEU B 1 114 ? 11.773 5.328 -2.164 1 98.69 114 LEU B CA 1
ATOM 2100 C C . LEU B 1 114 ? 12.078 4.215 -3.156 1 98.69 114 LEU B C 1
ATOM 2102 O O . LEU B 1 114 ? 11.172 3.516 -3.611 1 98.69 114 LEU B O 1
ATOM 2106 N N . LEU B 1 115 ? 13.344 3.992 -3.479 1 97.31 115 LEU B N 1
ATOM 2107 C CA . LEU B 1 115 ? 13.742 2.953 -4.418 1 97.31 115 LEU B CA 1
ATOM 2108 C C . LEU B 1 115 ? 13.43 1.567 -3.865 1 97.31 115 LEU B C 1
ATOM 2110 O O . LEU B 1 115 ? 12.938 0.702 -4.594 1 97.31 115 LEU B O 1
ATOM 2114 N N . LEU B 1 116 ? 13.703 1.43 -2.637 1 96.56 116 LEU B N 1
ATOM 2115 C CA . LEU B 1 116 ? 13.406 0.152 -2 1 96.56 116 LEU B CA 1
ATOM 2116 C C . LEU B 1 116 ? 11.898 -0.08 -1.922 1 96.56 116 LEU B C 1
ATOM 2118 O O . LEU B 1 116 ? 11.438 -1.214 -2.051 1 96.56 116 LEU B O 1
ATOM 2122 N N . THR B 1 117 ? 11.109 0.958 -1.633 1 97.62 117 THR B N 1
ATOM 2123 C CA . THR B 1 117 ? 9.656 0.823 -1.623 1 97.62 117 THR B CA 1
ATOM 2124 C C . THR B 1 117 ? 9.141 0.404 -2.998 1 97.62 117 THR B C 1
ATOM 2126 O O . THR B 1 117 ? 8.266 -0.458 -3.102 1 97.62 117 THR B O 1
ATOM 2129 N N . PHE B 1 118 ? 9.734 1.003 -4.012 1 95.94 118 PHE B N 1
ATOM 2130 C CA . PHE B 1 118 ? 9.375 0.675 -5.387 1 95.94 118 PHE B CA 1
ATOM 2131 C C . PHE B 1 118 ? 9.703 -0.779 -5.699 1 95.94 118 PHE B C 1
ATOM 2133 O O . PHE B 1 118 ? 8.898 -1.49 -6.297 1 95.94 118 PHE B O 1
ATOM 2140 N N . MET B 1 119 ? 10.781 -1.282 -5.195 1 92.94 119 MET B N 1
ATOM 2141 C CA . MET B 1 119 ? 11.305 -2.582 -5.613 1 92.94 119 MET B CA 1
ATOM 2142 C C . MET B 1 119 ? 10.797 -3.691 -4.699 1 92.94 119 MET B C 1
ATOM 2144 O O . MET B 1 119 ? 10.523 -4.801 -5.156 1 92.94 119 MET B O 1
ATOM 2148 N N . LEU B 1 120 ? 10.75 -3.33 -3.365 1 93.81 120 LEU B N 1
ATOM 2149 C CA . LEU B 1 120 ? 10.539 -4.402 -2.398 1 93.81 120 LEU B CA 1
ATOM 2150 C C . LEU B 1 120 ? 9.445 -4.031 -1.403 1 93.81 120 LEU B C 1
ATOM 2152 O O . LEU B 1 120 ? 9.281 -4.699 -0.378 1 93.81 120 LEU B O 1
ATOM 2156 N N . GLY B 1 121 ? 8.773 -2.963 -1.626 1 95.94 121 GLY B N 1
ATOM 2157 C CA . GLY B 1 121 ? 7.617 -2.533 -0.854 1 95.94 121 GLY B CA 1
ATOM 2158 C C . GLY B 1 121 ? 7.918 -2.355 0.623 1 95.94 121 GLY B C 1
ATOM 2159 O O . GLY B 1 121 ? 8.539 -1.369 1.021 1 95.94 121 GLY B O 1
ATOM 2160 N N . PRO B 1 122 ? 7.59 -3.395 1.428 1 97.25 122 PRO B N 1
ATOM 2161 C CA . PRO B 1 122 ? 7.715 -3.275 2.883 1 97.25 122 PRO B CA 1
ATOM 2162 C C . PRO B 1 122 ? 9.148 -2.992 3.328 1 97.25 122 PRO B C 1
ATOM 2164 O O . PRO B 1 122 ? 9.359 -2.328 4.344 1 97.25 122 PRO B O 1
ATOM 2167 N N . THR B 1 123 ? 10.094 -3.434 2.631 1 96.19 123 THR B N 1
ATOM 2168 C CA . THR B 1 123 ? 11.492 -3.16 2.959 1 96.19 123 THR B CA 1
ATOM 2169 C C . THR B 1 123 ? 11.789 -1.668 2.854 1 96.19 123 THR B C 1
ATOM 2171 O O . THR B 1 123 ? 12.562 -1.127 3.641 1 96.19 123 THR B O 1
ATOM 2174 N N . GLY B 1 124 ? 11.211 -1.051 1.887 1 97.75 124 GLY B N 1
ATOM 2175 C CA . GLY B 1 124 ? 11.383 0.386 1.748 1 97.75 124 GLY B CA 1
ATOM 2176 C C . GLY B 1 124 ? 10.805 1.172 2.91 1 97.75 124 GLY B C 1
ATOM 2177 O O . GLY B 1 124 ? 11.422 2.123 3.393 1 97.75 124 GLY B O 1
ATOM 2178 N N . TYR B 1 125 ? 9.625 0.793 3.299 1 97.19 125 TYR B N 1
ATOM 2179 C CA . TYR B 1 125 ? 9.016 1.449 4.449 1 97.19 125 TYR B CA 1
ATOM 2180 C C . TYR B 1 125 ? 9.828 1.197 5.715 1 97.19 125 TYR B C 1
ATOM 2182 O O . TYR B 1 125 ? 9.961 2.084 6.562 1 97.19 125 TYR B O 1
ATOM 2190 N N . LEU B 1 126 ? 10.32 -0.005 5.828 1 95.75 126 LEU B N 1
ATOM 2191 C CA . LEU B 1 126 ? 11.203 -0.333 6.945 1 95.75 126 LEU B CA 1
ATOM 2192 C C . LEU B 1 126 ? 12.422 0.582 6.961 1 95.75 126 LEU B C 1
ATOM 2194 O O . LEU B 1 126 ? 12.781 1.124 8.008 1 95.75 126 LEU B O 1
ATOM 2198 N N . ALA B 1 127 ? 13.047 0.713 5.887 1 96.81 127 ALA B N 1
ATOM 2199 C CA . ALA B 1 127 ? 14.203 1.598 5.766 1 96.81 127 ALA B CA 1
ATOM 2200 C C . ALA B 1 127 ? 13.844 3.029 6.152 1 96.81 127 ALA B C 1
ATOM 2202 O O . ALA B 1 127 ? 14.602 3.695 6.863 1 96.81 127 ALA B O 1
ATOM 2203 N N . TYR B 1 128 ? 12.688 3.439 5.727 1 97.69 128 TYR B N 1
ATOM 2204 C CA . TYR B 1 128 ? 12.258 4.797 6.039 1 97.69 128 TYR B CA 1
ATOM 2205 C C . TYR B 1 128 ? 12.023 4.961 7.539 1 97.69 128 TYR B C 1
ATOM 2207 O O . TYR B 1 128 ? 12.367 5.992 8.117 1 97.69 128 TYR B O 1
ATOM 2215 N N . ALA B 1 129 ? 11.422 3.971 8.172 1 94.19 129 ALA B N 1
ATOM 2216 C CA . ALA B 1 129 ? 11.211 4.004 9.617 1 94.19 129 ALA B CA 1
ATOM 2217 C C . ALA B 1 129 ? 12.539 4.141 10.359 1 94.19 129 ALA B C 1
ATOM 2219 O O . ALA B 1 129 ? 12.617 4.855 11.367 1 94.19 129 ALA B O 1
ATOM 2220 N N . VAL B 1 130 ? 13.523 3.467 9.891 1 92.75 130 VAL B N 1
ATOM 2221 C CA . VAL B 1 130 ? 14.852 3.555 10.484 1 92.75 130 VAL B CA 1
ATOM 2222 C C . VAL B 1 130 ? 15.406 4.965 10.305 1 92.75 130 VAL B C 1
ATOM 2224 O O . VAL B 1 130 ? 15.961 5.547 11.234 1 92.75 130 VAL B O 1
ATOM 2227 N N . VAL B 1 131 ? 15.266 5.484 9.117 1 94.75 131 VAL B N 1
ATOM 2228 C CA . VAL B 1 131 ? 15.719 6.844 8.836 1 94.75 131 VAL B CA 1
ATOM 2229 C C . VAL B 1 131 ? 15.008 7.824 9.766 1 94.75 131 VAL B C 1
ATOM 2231 O O . VAL B 1 131 ? 15.641 8.719 10.336 1 94.75 131 VAL B O 1
ATOM 2234 N N . ARG B 1 132 ? 13.695 7.633 9.938 1 92.44 132 ARG B N 1
ATOM 2235 C CA . ARG B 1 132 ? 12.914 8.5 10.812 1 92.44 132 ARG B CA 1
ATOM 2236 C C . ARG B 1 132 ? 13.414 8.414 12.25 1 92.44 132 ARG B C 1
ATOM 2238 O O . ARG B 1 132 ? 13.547 9.43 12.93 1 92.44 132 ARG B O 1
ATOM 2245 N N . LEU B 1 133 ? 13.656 7.277 12.695 1 86.94 133 LEU B N 1
ATOM 2246 C CA . LEU B 1 133 ? 14.133 7.07 14.062 1 86.94 133 LEU B CA 1
ATOM 2247 C C . LEU B 1 133 ? 15.508 7.699 14.258 1 86.94 133 LEU B C 1
ATOM 2249 O O . LEU B 1 133 ? 15.766 8.336 15.281 1 86.94 133 LEU B O 1
ATOM 2253 N N . ALA B 1 134 ? 16.328 7.547 13.297 1 89.56 134 ALA B N 1
ATOM 2254 C CA . ALA B 1 134 ? 17.688 8.062 13.367 1 89.56 134 ALA B CA 1
ATOM 2255 C C . ALA B 1 134 ? 17.703 9.586 13.305 1 89.56 134 ALA B C 1
ATOM 2257 O O . ALA B 1 134 ? 18.5 10.234 14 1 89.56 134 ALA B O 1
ATOM 2258 N N . THR B 1 135 ? 16.906 10.125 12.5 1 87.25 135 THR B N 1
ATOM 2259 C CA . THR B 1 135 ? 16.891 11.578 12.344 1 87.25 135 THR B CA 1
ATOM 2260 C C . THR B 1 135 ? 16.172 12.25 13.5 1 87.25 135 THR B C 1
ATOM 2262 O O . THR B 1 135 ? 16.469 13.391 13.852 1 87.25 135 THR B O 1
ATOM 2265 N N . ARG B 1 136 ? 15.109 11.664 14 1 77.69 136 ARG B N 1
ATOM 2266 C CA . ARG B 1 136 ? 14.484 12.195 15.211 1 77.69 136 ARG B CA 1
ATOM 2267 C C . ARG B 1 136 ? 15.508 12.328 16.328 1 77.69 136 ARG B C 1
ATOM 2269 O O . ARG B 1 136 ? 15.453 13.289 17.109 1 77.69 136 ARG B O 1
ATOM 2276 N N . ARG B 1 137 ? 16.266 11.398 16.344 1 68.94 137 ARG B N 1
ATOM 2277 C CA . ARG B 1 137 ? 17.281 11.391 17.391 1 68.94 137 ARG B CA 1
ATOM 2278 C C . ARG B 1 137 ? 18.375 12.414 17.094 1 68.94 137 ARG B C 1
ATOM 2280 O O . ARG B 1 137 ? 18.938 13.016 18.016 1 68.94 137 ARG B O 1
ATOM 2287 N N . PHE B 1 138 ? 18.609 12.609 15.914 1 57.56 138 PHE B N 1
ATOM 2288 C CA . PHE B 1 138 ? 19.781 13.414 15.594 1 57.56 138 PHE B CA 1
ATOM 2289 C C . PHE B 1 138 ? 19.359 14.781 15.07 1 57.56 138 PHE B C 1
ATOM 2291 O O . PHE B 1 138 ? 20.188 15.703 15.016 1 57.56 138 PHE B O 1
ATOM 2298 N N . LEU B 1 139 ? 18.359 14.867 14.445 1 56.72 139 LEU B N 1
ATOM 2299 C CA . LEU B 1 139 ? 17.922 16.188 14 1 56.72 139 LEU B CA 1
ATOM 2300 C C . LEU B 1 139 ? 17.016 16.844 15.047 1 56.72 139 LEU B C 1
ATOM 2302 O O . LEU B 1 139 ? 16.031 16.25 15.461 1 56.72 139 LEU B O 1
ATOM 2306 N N . PRO B 1 140 ? 17.656 17.719 15.844 1 47.81 140 PRO B N 1
ATOM 2307 C CA . PRO B 1 140 ? 16.953 18.406 16.922 1 47.81 140 PRO B CA 1
ATOM 2308 C C . PRO B 1 140 ? 15.555 18.875 16.5 1 47.81 140 PRO B C 1
ATOM 2310 O O . PRO B 1 140 ? 15.312 19.125 15.32 1 47.81 140 PRO B O 1
ATOM 2313 N N . ALA B 1 141 ? 14.484 18.406 17.156 1 46.72 141 ALA B N 1
ATOM 2314 C CA . ALA B 1 141 ? 13.156 18.984 16.969 1 46.72 141 ALA B CA 1
ATOM 2315 C C . ALA B 1 141 ? 13.242 20.453 16.578 1 46.72 141 ALA B C 1
ATOM 2317 O O . ALA B 1 141 ? 13.961 21.234 17.203 1 46.72 141 ALA B O 1
ATOM 2318 N N . VAL B 1 142 ? 13.258 20.812 15.305 1 44.97 142 VAL B N 1
ATOM 2319 C CA . VAL B 1 142 ? 13.195 22.234 15.047 1 44.97 142 VAL B CA 1
ATOM 2320 C C . VAL B 1 142 ? 12.375 22.922 16.141 1 44.97 142 VAL B C 1
ATOM 2322 O O . VAL B 1 142 ? 11.281 22.484 16.469 1 44.97 142 VAL B O 1
ATOM 2325 N N . ALA B 1 143 ? 12.938 23.656 17.062 1 44.41 143 ALA B N 1
ATOM 2326 C CA . ALA B 1 143 ? 12.383 24.406 18.172 1 44.41 143 ALA B CA 1
ATOM 2327 C C . ALA B 1 143 ? 11.055 25.047 17.781 1 44.41 143 ALA B C 1
ATOM 2329 O O . ALA B 1 143 ? 10.922 25.625 16.703 1 44.41 143 ALA B O 1
ATOM 2330 N N . PRO B 1 144 ? 9.891 24.594 18.25 1 42.88 144 PRO B N 1
ATOM 2331 C CA . PRO B 1 144 ? 8.703 25.391 17.922 1 42.88 144 PRO B CA 1
ATOM 2332 C C . PRO B 1 144 ? 9 26.875 17.844 1 42.88 144 PRO B C 1
ATOM 2334 O O . PRO B 1 144 ? 9.922 27.375 18.5 1 42.88 144 PRO B O 1
ATOM 2337 N N . LEU B 1 145 ? 8.727 27.531 16.719 1 42.53 145 LEU B N 1
ATOM 2338 C CA . LEU B 1 145 ? 8.914 28.984 16.688 1 42.53 145 LEU B CA 1
ATOM 2339 C C . LEU B 1 145 ? 8.617 29.609 18.031 1 42.53 145 LEU B C 1
ATOM 2341 O O . LEU B 1 145 ? 7.73 29.141 18.766 1 42.53 145 LEU B O 1
ATOM 2345 N N . PRO B 1 146 ? 9.422 30.359 18.656 1 40.59 146 PRO B N 1
ATOM 2346 C CA . PRO B 1 146 ? 9.094 31.047 19.906 1 40.59 146 PRO B CA 1
ATOM 2347 C C . PRO B 1 146 ? 7.656 31.547 19.953 1 40.59 146 PRO B C 1
ATOM 2349 O O . PRO B 1 146 ? 7.145 32.031 18.938 1 40.59 146 PRO B O 1
ATOM 2352 N N . SER B 1 147 ? 6.672 30.891 20.578 1 46.44 147 SER B N 1
ATOM 2353 C CA . SER B 1 147 ? 5.352 31.484 20.781 1 46.44 147 SER B CA 1
ATOM 2354 C C . SER B 1 147 ? 5.43 33 20.906 1 46.44 147 SER B C 1
ATOM 2356 O O . SER B 1 147 ? 6.285 33.531 21.625 1 46.44 147 SER B O 1
ATOM 2358 N N . ALA B 1 148 ? 5.035 33.844 19.969 1 48.75 148 ALA B N 1
ATOM 2359 C CA . ALA B 1 148 ? 5.051 35.312 20.031 1 48.75 148 ALA B CA 1
ATOM 2360 C C . ALA B 1 148 ? 4.871 35.781 21.469 1 48.75 148 ALA B C 1
ATOM 2362 O O . ALA B 1 148 ? 3.975 35.312 22.188 1 48.75 148 ALA B O 1
ATOM 2363 N N . ALA B 1 149 ? 5.855 36.219 22.234 1 51.28 149 ALA B N 1
ATOM 2364 C CA . ALA B 1 149 ? 5.84 36.875 23.531 1 51.28 149 ALA B CA 1
ATOM 2365 C C . ALA B 1 149 ? 4.586 37.75 23.688 1 51.28 149 ALA B C 1
ATOM 2367 O O . ALA B 1 149 ? 4.242 38.531 22.797 1 51.28 149 ALA B O 1
ATOM 2368 N N . GLN B 1 150 ? 3.48 37.344 24.297 1 51.78 150 GLN B N 1
ATOM 2369 C CA . GLN B 1 150 ? 2.338 38.156 24.672 1 51.78 150 GLN B CA 1
ATOM 2370 C C . GLN B 1 150 ? 2.775 39.594 24.984 1 51.78 150 GLN B C 1
ATOM 2372 O O . GLN B 1 150 ? 3.764 39.812 25.688 1 51.78 150 GLN B O 1
ATOM 2377 N N . PRO B 1 151 ? 2.414 40.594 24.172 1 52.66 151 PRO B N 1
ATOM 2378 C CA . PRO B 1 151 ? 2.828 41.969 24.469 1 52.66 151 PRO B CA 1
ATOM 2379 C C . PRO B 1 151 ? 2.771 42.281 25.953 1 52.66 151 PRO B C 1
ATOM 2381 O O . PRO B 1 151 ? 1.909 41.781 26.672 1 52.66 151 PRO B O 1
ATOM 2384 N N . ALA B 1 152 ? 3.791 42.688 26.688 1 58.5 152 ALA B N 1
ATOM 2385 C CA . ALA B 1 152 ? 3.893 43.125 28.078 1 58.5 152 ALA B CA 1
ATOM 2386 C C . ALA B 1 152 ? 2.668 43.938 28.5 1 58.5 152 ALA B C 1
ATOM 2388 O O . ALA B 1 152 ? 2.146 44.719 27.719 1 58.5 152 ALA B O 1
ATOM 2389 N N . PRO B 1 153 ? 1.853 43.5 29.406 1 55.56 153 PRO B N 1
ATOM 2390 C CA . PRO B 1 153 ? 0.712 44.312 29.828 1 55.56 153 PRO B CA 1
ATOM 2391 C C . PRO B 1 153 ? 1.073 45.812 29.984 1 55.56 153 PRO B C 1
ATOM 2393 O O . PRO B 1 153 ? 2.17 46.125 30.438 1 55.56 153 PRO B O 1
ATOM 2396 N N . ALA B 1 154 ? 0.648 46.656 29.047 1 58.09 154 ALA B N 1
ATOM 2397 C CA . ALA B 1 154 ? 0.857 48.094 29.203 1 58.09 154 ALA B CA 1
ATOM 2398 C C . ALA B 1 154 ? 0.75 48.531 30.656 1 58.09 154 ALA B C 1
ATOM 2400 O O . ALA B 1 154 ? -0.168 48.125 31.375 1 58.09 154 ALA B O 1
ATOM 2401 N N . LEU B 1 155 ? 1.759 49.094 31.344 1 44.38 155 LEU B N 1
ATOM 2402 C CA . LEU B 1 155 ? 1.646 49.719 32.656 1 44.38 155 LEU B CA 1
ATOM 2403 C C . LEU B 1 155 ? 0.541 50.781 32.625 1 44.38 155 LEU B C 1
ATOM 2405 O O . LEU B 1 155 ? 0.342 51.469 31.641 1 44.38 155 LEU B O 1
#

Foldseek 3Di:
DDLVVVLVVLVVVLVVQLCCCQPPVPDPVVVCLLPPCVSVVVLVVVLCVQCVVCVVVCVVDPDDPVSVVVQCPPPSNVSSVVSVLSNVLSNVLSVLSVVCVVQVPDSVQLNVLSVCSNVPNVVSVVSSVVSVVVCPVVVDPPPPDPPPDPPDPDD/DDLVVVLVVLVVVLVVQLCCCQPPVPDPVNVCLLPPCVSVVVLVVVLCVQCVVCVVVCVVDDDDPVSVVVQCPPPSNVSSVVSVLSNVLSNVLSVLSVVCVVQVPDSVQLNVLSVCSNVPNVVSVVSSVVSVVVCPVVVDPPPPDPPPDPPDPDD

Sequence (310 aa):
MSDDVWLRILNVPVLLGWAAMVFAPRTRVTRWYLESDVLPLVIGGVYLLKVAPHLPGLLSQFDTLPHIEAALRMPGMLLAGWIHYLAFDFLVGRVVLADAQRRGIPHLLVVPCLLLTFMLGPTGYLAYAVVRLATRRFLPAVAPLPSAAQPAPALMSDDVWLRILNVPVLLGWAAMVFAPRTRVTRWYLESDVLPLVIGGVYLLKVAPHLPGLLSQFDTLPHIEAALRMPGMLLAGWIHYLAFDFLVGRVVLADAQRRGIPHLLVVPCLLLTFMLGPTGYLAYAVVRLATRRFLPAVAPLPSAAQPAPAL

Radius of gyration: 21.71 Å; Cα contacts (8 Å, |Δi|>4): 275; chains: 2; bounding box: 42×80×57 Å

Solvent-accessible surface area (backbone atoms only — not comparable to full-atom values): 17307 Å² total; per-residue (Å²): 131,57,67,65,57,53,51,54,63,58,44,50,63,53,50,51,47,51,47,28,50,64,76,37,63,81,39,70,66,26,48,45,62,63,69,50,61,60,63,54,41,52,53,16,50,55,36,43,65,43,45,57,86,48,45,83,67,49,78,75,44,72,84,43,68,71,39,46,56,55,52,42,67,37,84,54,29,48,56,33,56,50,50,45,48,56,49,46,31,49,54,50,41,40,50,51,52,53,50,33,60,74,70,62,51,62,62,79,74,44,40,62,21,45,52,30,16,70,75,55,35,42,46,7,54,36,49,40,52,50,50,50,56,54,40,60,71,64,43,69,73,75,69,73,70,79,71,77,76,71,78,73,77,81,127,132,57,68,66,57,54,51,54,64,58,45,48,63,52,51,51,45,51,48,28,49,65,76,38,63,81,39,69,66,27,48,44,61,64,68,50,59,60,65,55,41,52,53,16,50,54,36,42,64,43,44,56,86,45,44,82,66,47,77,76,44,72,83,43,69,70,40,46,55,56,52,43,67,38,84,55,29,49,57,33,54,50,50,45,49,54,50,46,32,50,54,50,41,40,51,52,52,53,50,33,59,73,71,63,50,60,61,80,72,42,40,61,20,46,52,31,16,71,74,56,35,42,46,6,55,36,48,39,52,51,51,50,55,54,39,60,72,63,43,70,72,77,68,72,73,76,72,79,75,73,78,74,79,81,129

Secondary structure (DSSP, 8-state):
--HHHHHHHHHHHHHHHHHHHHH-TTSHHHHHHHH--HHHHHHHHHHHHHHGGGHHHHTT--SSHHHHHHHHTSTTHHHHHHHHHHHHHHHHHHHHHHHHHHHT--HHHHHHHHHHHHHHTHHHHHHHHHHHHHHHHHS----------------/--HHHHHHHHHHHHHHHHHHHHH-TTSHHHHHHHH--HHHHHHHHHHHHHHGGGHHHHTT--SSHHHHHHHHTSTTHHHHHHHHHHHHHHHHHHHHHHHHHHHT--HHHHHHHHHHHHHHTHHHHHHHHHHHHHHHHHS----------------

Organism: Cystobacter fuscus (strain ATCC 25194 / DSM 2262 / NBRC 100088 / M29) (NCBI:txid1242864)

pLDDT: mean 87.44, std 15.59, range [40.59, 98.69]

InterPro domains:
  IPR025461 ABA DEFICIENT 4-like [PF14108] (9-128)